Protein AF-A0AA50VLL0-F1 (afdb_monomer)

InterPro domains:
  IPR005343 Nucleolar complex protein 2 [PF03715] (84-177)
  IPR005343 Nucleolar complex protein 2 [PTHR12687] (8-177)
  IPR016024 Armadillo-type fold [SSF48371] (9-168)

Mean predicted aligned error: 3.52 Å

Nearest PDB structures (foldseek):
  8fkw-assembly1_NA  TM=9.749E-01  e=8.603E-11  Homo sapiens
  8v87-assembly1_8  TM=8.742E-01  e=3.772E-07  Saccharomyces cerevisiae BY4741
  8i9w-assembly1_CY  TM=9.010E-01  e=2.320E-05  Thermochaetoides thermophila DSM 1495
  8i9x-assembly1_CY  TM=8.773E-01  e=4.610E-05  Thermochaetoides thermophila DSM 1495
  3woz-assembly1_A  TM=6.162E-01  e=4.218E-01  Mus musculus

Sequence (178 aa):
KIKGPLVAYLKDLLKLLSGVTSENILTVLLKHLHQMSVYVACFQRIS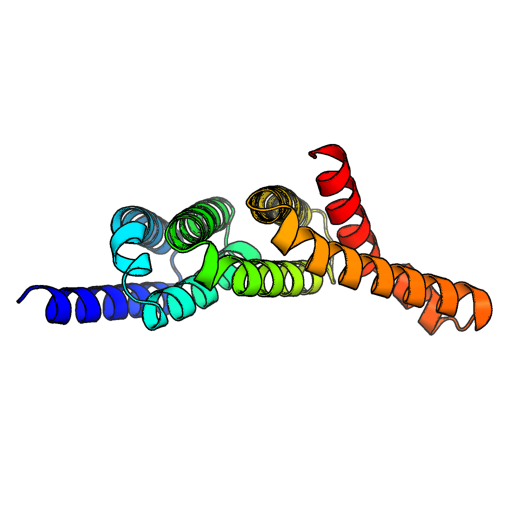KHALKRLITLWSTGEETVRVLAFLCILRITRNQQTALLDLVLKAMYMTYVKNCKFVSPSTWPGINFMRRSLVEMFSLDLNVSYRHVFLYIRQLAILLRNAIVVQKIENRQAVYNWQCINSLHLWADLISAT

Solvent-accessible surface area (backbone atoms only — not comparable to full-atom values): 9652 Å² total; per-residue (Å²): 132,62,68,64,61,51,54,50,51,55,50,51,51,53,50,48,67,68,72,58,81,54,63,71,58,49,44,54,52,37,53,52,48,42,74,45,24,69,65,39,42,76,35,65,73,56,33,56,54,50,46,57,54,30,52,50,36,41,73,70,48,56,73,71,43,18,52,41,23,44,54,33,48,52,53,30,30,66,73,35,39,94,83,34,40,73,61,47,54,54,52,50,50,57,50,48,45,61,60,32,64,67,82,45,87,84,48,41,64,60,52,51,50,49,41,54,54,48,36,56,59,46,66,74,42,60,79,67,33,47,61,54,50,52,54,51,53,51,52,53,52,52,47,48,49,45,20,70,74,68,58,44,67,69,39,42,49,61,52,74,29,50,35,47,51,52,50,52,50,41,53,51,54,38,63,73,75,106

Organism: NCBI:txid2839306

Radius of gyration: 18.06 Å; Cα contacts (8 Å, |Δi|>4): 153; chains: 1; bounding box: 48×31×52 Å

Structure (mmCIF, N/CA/C/O backbone):
data_AF-A0AA50VLL0-F1
#
_entry.id   AF-A0AA50VLL0-F1
#
loop_
_atom_site.group_PDB
_atom_site.id
_atom_site.type_symbol
_atom_site.label_atom_id
_atom_site.label_alt_id
_atom_site.label_comp_id
_atom_site.label_asym_id
_atom_site.label_entity_id
_atom_site.label_seq_id
_atom_site.pdbx_PDB_ins_code
_atom_site.Cartn_x
_atom_site.Cartn_y
_atom_site.Cartn_z
_atom_site.occupancy
_atom_site.B_iso_or_equiv
_atom_site.auth_seq_id
_atom_site.auth_comp_id
_atom_site.auth_asym_id
_atom_site.auth_atom_id
_atom_site.pdbx_PDB_model_num
ATOM 1 N N . LYS A 1 1 ? -27.777 8.311 19.393 1.00 73.12 1 LYS A N 1
ATOM 2 C CA . LYS A 1 1 ? -26.984 9.532 19.708 1.00 73.12 1 LYS A CA 1
ATOM 3 C C . LYS A 1 1 ? -25.446 9.324 19.688 1.00 73.12 1 LYS A C 1
ATOM 5 O O . LYS A 1 1 ? -24.727 10.289 19.887 1.00 73.12 1 LYS A O 1
ATOM 10 N N . ILE A 1 2 ? -24.916 8.130 19.358 1.00 86.50 2 ILE A N 1
ATOM 11 C CA . ILE A 1 2 ? -23.466 7.799 19.450 1.00 86.50 2 ILE A CA 1
ATOM 12 C C . ILE A 1 2 ? -22.634 8.235 18.222 1.00 86.50 2 ILE A C 1
ATOM 14 O O . ILE A 1 2 ? -21.428 8.441 18.324 1.00 86.50 2 ILE A O 1
ATOM 18 N N . LYS A 1 3 ? -23.269 8.439 17.059 1.00 90.12 3 LYS A N 1
ATOM 19 C CA . LYS A 1 3 ? -22.584 8.748 15.788 1.00 90.12 3 LYS A CA 1
ATOM 20 C C . LYS A 1 3 ? -21.661 9.974 15.862 1.00 90.12 3 LYS A C 1
ATOM 22 O O . LYS A 1 3 ? -20.545 9.913 15.364 1.00 90.12 3 LYS A O 1
ATOM 27 N N . GLY A 1 4 ? -22.123 11.076 16.459 1.00 93.94 4 GLY A N 1
ATOM 28 C CA . GLY A 1 4 ? -21.354 12.324 16.564 1.00 93.94 4 GLY A CA 1
ATOM 29 C C . GLY A 1 4 ? -20.070 12.165 17.388 1.00 93.94 4 GLY A C 1
ATOM 30 O O . GLY A 1 4 ? -18.990 12.385 16.840 1.00 93.94 4 GLY A O 1
ATOM 31 N N . PRO A 1 5 ? -20.170 11.715 18.655 1.00 94.44 5 PRO A N 1
ATOM 32 C CA . PRO A 1 5 ? -19.006 11.440 19.497 1.00 94.44 5 PRO A CA 1
ATOM 33 C C . PRO A 1 5 ? -18.020 10.447 18.875 1.00 94.44 5 PRO A C 1
ATOM 35 O O . PRO A 1 5 ? -16.818 10.687 18.894 1.00 94.44 5 PRO A O 1
ATOM 38 N N . LEU A 1 6 ? -18.515 9.375 18.245 1.00 94.50 6 LEU A N 1
ATOM 39 C CA . LEU A 1 6 ? -17.662 8.386 17.580 1.00 94.50 6 LEU A CA 1
ATOM 40 C C . LEU A 1 6 ? -16.869 8.996 16.413 1.00 94.50 6 LEU A C 1
ATOM 42 O O . LEU A 1 6 ? -15.676 8.752 16.270 1.00 94.50 6 LEU A O 1
ATOM 46 N N . VAL A 1 7 ? -17.517 9.820 15.586 1.00 95.38 7 VAL A N 1
ATOM 47 C CA . VAL A 1 7 ? -16.853 10.527 14.481 1.00 95.38 7 VAL A CA 1
ATOM 48 C C . VAL A 1 7 ? -15.786 11.495 14.992 1.00 95.38 7 VAL A C 1
ATOM 50 O O . VAL A 1 7 ? -14.733 11.600 14.366 1.00 95.38 7 VAL A O 1
ATOM 53 N N . ALA A 1 8 ? -16.044 12.205 16.095 1.00 96.12 8 ALA A N 1
ATOM 54 C CA . ALA A 1 8 ? -15.057 13.085 16.720 1.00 96.12 8 ALA A CA 1
ATOM 55 C C . ALA A 1 8 ? -13.855 12.280 17.234 1.00 96.12 8 ALA A C 1
ATOM 57 O O . ALA A 1 8 ? -12.732 12.536 16.810 1.00 96.12 8 ALA A O 1
ATOM 58 N N . TYR A 1 9 ? -14.113 11.217 18.000 1.00 96.56 9 TYR A N 1
ATOM 59 C CA . TYR A 1 9 ? -13.080 10.324 18.522 1.00 96.56 9 TYR A CA 1
ATOM 60 C C . TYR A 1 9 ? -12.172 9.758 17.423 1.00 96.56 9 TYR A C 1
ATOM 62 O O . TYR A 1 9 ? -10.951 9.822 17.523 1.00 96.56 9 TYR A O 1
ATOM 70 N N . LEU A 1 10 ? -12.754 9.248 16.332 1.00 95.94 10 LEU A N 1
ATOM 71 C CA . LEU A 1 10 ? -11.976 8.705 15.216 1.00 95.94 10 LEU A CA 1
ATOM 72 C C . LEU A 1 10 ? -11.123 9.779 14.524 1.00 95.94 10 LEU A C 1
ATOM 74 O O . LEU A 1 10 ? -10.012 9.488 14.086 1.00 95.94 10 LEU A O 1
ATOM 78 N N . LYS A 1 11 ? -11.612 11.019 14.421 1.00 95.94 11 LYS A N 1
ATOM 79 C CA . LYS A 1 11 ? -10.813 12.131 13.883 1.00 95.94 11 LYS A CA 1
ATOM 80 C C . LYS A 1 11 ? -9.650 12.475 14.806 1.00 95.94 11 LYS A C 1
ATOM 82 O O . LYS A 1 11 ? -8.540 12.654 14.310 1.00 95.94 11 LYS A O 1
ATOM 87 N N . ASP A 1 12 ? -9.890 12.525 16.111 1.00 96.06 12 ASP A N 1
ATOM 88 C CA . ASP A 1 12 ? -8.856 12.821 17.103 1.00 96.06 12 ASP A CA 1
ATOM 89 C C . ASP A 1 12 ? -7.800 11.713 17.149 1.00 96.06 12 ASP A C 1
ATOM 91 O O . ASP A 1 12 ? -6.605 12.004 17.147 1.00 96.06 12 ASP A O 1
ATOM 95 N N . LEU A 1 13 ? -8.219 10.448 17.050 1.00 95.88 13 LEU A N 1
ATOM 96 C CA . LEU A 1 13 ? -7.320 9.302 16.925 1.00 95.88 13 LEU A CA 1
ATOM 97 C C . LEU A 1 13 ? -6.423 9.411 15.680 1.00 95.88 13 LEU A C 1
ATOM 99 O O . LEU A 1 13 ? -5.215 9.198 15.768 1.00 95.88 13 LEU A O 1
ATOM 103 N N . LEU A 1 14 ? -6.980 9.778 14.520 1.00 95.25 14 LEU A N 1
ATOM 104 C CA . LEU A 1 14 ? -6.194 9.970 13.291 1.00 95.25 14 LEU A CA 1
ATOM 105 C C . LEU A 1 14 ? -5.267 11.191 13.363 1.00 95.25 14 LEU A C 1
ATOM 107 O O . LEU A 1 14 ? -4.157 11.159 12.818 1.00 95.25 14 LEU A O 1
ATOM 111 N N . LYS A 1 15 ? -5.699 12.258 14.042 1.00 94.81 15 LYS A N 1
ATOM 112 C CA . LYS A 1 15 ? -4.867 13.435 14.311 1.00 94.81 15 LYS A CA 1
ATOM 113 C C . LYS A 1 15 ? -3.681 13.055 15.194 1.00 94.81 15 LYS A C 1
ATOM 115 O O . LYS A 1 15 ? -2.549 13.399 14.861 1.00 94.81 15 LYS A O 1
ATOM 120 N N . LEU A 1 16 ? -3.919 12.276 16.248 1.00 94.69 16 LEU A N 1
ATOM 121 C CA . LEU A 1 16 ? -2.876 11.764 17.131 1.00 94.69 16 LEU A CA 1
ATOM 122 C C . LEU A 1 16 ? 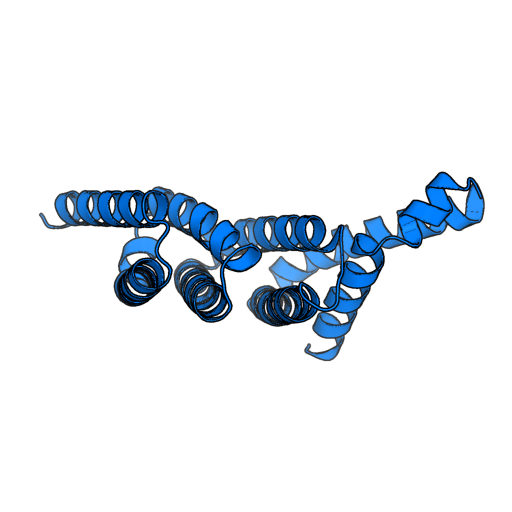-1.899 10.853 16.376 1.00 94.69 16 LEU A C 1
ATOM 124 O O . LEU A 1 16 ? -0.692 11.068 16.435 1.00 94.69 16 LEU A O 1
ATOM 128 N N . LEU A 1 17 ? -2.406 9.919 15.563 1.00 94.19 17 LEU A N 1
ATOM 129 C CA . LEU A 1 17 ? -1.578 9.054 14.710 1.00 94.19 17 LEU A CA 1
ATOM 130 C C . LEU A 1 17 ? -0.697 9.850 13.726 1.00 94.19 17 LEU A C 1
ATOM 132 O O . LEU A 1 17 ? 0.339 9.363 13.267 1.00 94.19 17 LEU A O 1
ATOM 136 N N . SER A 1 18 ? -1.111 11.065 13.367 1.00 91.50 18 SER A N 1
ATOM 137 C CA . SER A 1 18 ? -0.350 11.960 12.491 1.00 91.50 18 SER A CA 1
ATOM 138 C C . SER A 1 18 ? 0.673 12.816 13.239 1.00 91.50 18 SER A C 1
ATOM 140 O O . SER A 1 18 ? 1.693 13.161 12.651 1.00 91.50 18 SER A O 1
ATOM 142 N N . GLY A 1 19 ? 0.414 13.143 14.508 1.00 90.62 19 GLY A N 1
ATOM 143 C CA . GLY A 1 19 ? 1.279 13.990 15.336 1.00 90.62 19 GLY A CA 1
ATOM 144 C C . GLY A 1 19 ? 2.356 13.243 16.125 1.00 90.62 19 GLY A C 1
ATOM 145 O O . GLY A 1 19 ? 3.309 13.866 16.578 1.00 90.62 19 GLY A O 1
ATOM 146 N N . VAL A 1 20 ? 2.227 11.926 16.295 1.00 92.31 20 VAL A N 1
ATOM 147 C CA . VAL A 1 20 ? 3.199 11.116 17.041 1.00 92.31 20 VAL A CA 1
ATOM 148 C C . VAL A 1 20 ? 4.317 10.604 16.130 1.00 92.31 20 VAL A C 1
ATOM 150 O O . VAL A 1 20 ? 4.059 10.060 15.056 1.00 92.31 20 VAL A O 1
ATOM 153 N N . THR A 1 21 ? 5.557 10.726 16.606 1.00 90.31 21 THR A N 1
ATOM 154 C CA . THR A 1 21 ? 6.769 10.179 15.972 1.00 90.31 21 THR A CA 1
ATOM 155 C C . THR A 1 21 ? 7.310 8.934 16.675 1.00 90.31 21 THR A C 1
ATOM 157 O O . THR A 1 21 ? 7.958 8.116 16.034 1.00 90.31 21 THR A O 1
ATOM 160 N N . SER A 1 22 ? 7.025 8.755 17.971 1.00 94.69 22 SER A N 1
ATOM 161 C CA . SER A 1 22 ? 7.472 7.589 18.743 1.00 94.69 22 SER A CA 1
ATOM 162 C C . SER A 1 22 ? 6.842 6.292 18.229 1.00 94.69 22 SER A C 1
ATOM 164 O O . SER A 1 22 ? 5.619 6.134 18.247 1.00 94.69 22 SER A O 1
ATOM 166 N N . GLU A 1 23 ? 7.678 5.332 17.836 1.00 93.19 23 GLU A N 1
ATOM 167 C CA . GLU A 1 23 ? 7.260 4.027 17.307 1.00 93.19 23 GLU A CA 1
ATOM 168 C C . GLU A 1 23 ? 6.446 3.196 18.299 1.00 93.19 23 GLU A C 1
ATOM 170 O O . GLU A 1 23 ? 5.463 2.558 17.916 1.00 93.19 23 GLU A O 1
ATOM 175 N N . ASN A 1 24 ? 6.804 3.241 19.583 1.00 94.38 24 ASN A N 1
ATOM 176 C CA . ASN A 1 24 ? 6.075 2.537 20.639 1.00 94.38 24 ASN A CA 1
ATOM 177 C C . ASN A 1 24 ? 4.638 3.053 20.740 1.00 94.38 24 ASN A C 1
ATOM 179 O O . ASN A 1 24 ? 3.683 2.275 20.774 1.00 94.38 24 ASN A O 1
ATOM 183 N N . ILE A 1 25 ? 4.476 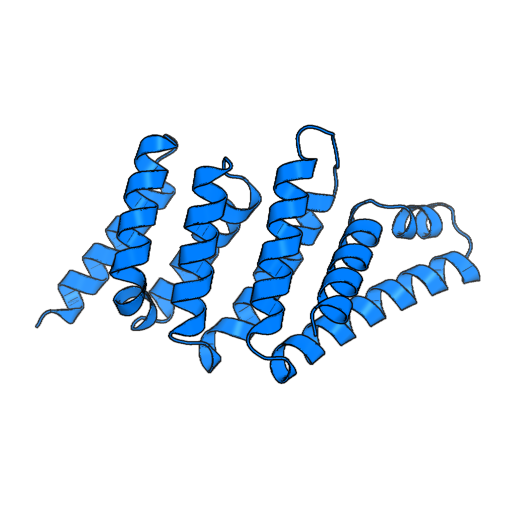4.376 20.717 1.00 94.81 25 ILE A N 1
ATOM 184 C CA . ILE A 1 25 ? 3.158 5.004 20.776 1.00 94.81 25 ILE A CA 1
ATOM 185 C C . ILE A 1 25 ? 2.393 4.734 19.474 1.00 94.81 25 ILE A C 1
ATOM 187 O O . ILE A 1 25 ? 1.229 4.341 19.529 1.00 94.81 25 ILE A O 1
ATOM 191 N N . LEU A 1 26 ? 3.037 4.852 18.306 1.00 96.44 26 LEU A N 1
ATOM 192 C CA . LEU A 1 26 ? 2.420 4.506 17.019 1.00 96.44 26 LEU A CA 1
ATOM 193 C C . LEU A 1 26 ? 1.916 3.060 16.999 1.00 96.44 26 LEU A C 1
ATOM 195 O O . LEU A 1 26 ? 0.799 2.811 16.554 1.00 96.44 26 LEU A O 1
ATOM 199 N N . THR A 1 27 ? 2.692 2.119 17.529 1.00 96.81 27 THR A N 1
ATOM 200 C CA . THR A 1 27 ? 2.321 0.702 17.637 1.00 96.81 27 THR A CA 1
ATOM 201 C C . THR A 1 27 ? 1.046 0.522 18.462 1.00 96.81 27 THR A C 1
ATOM 203 O O . THR A 1 27 ? 0.122 -0.171 18.030 1.00 96.81 27 THR A O 1
ATOM 206 N N . VAL A 1 28 ? 0.953 1.172 19.626 1.00 97.12 28 VAL A N 1
ATOM 207 C CA . VAL A 1 28 ? -0.247 1.125 20.479 1.00 97.12 28 VAL A CA 1
ATOM 208 C C . VAL A 1 28 ? -1.453 1.743 19.766 1.00 97.12 28 VAL A C 1
ATOM 210 O O . VAL A 1 28 ? -2.528 1.141 19.730 1.00 97.12 28 VAL A O 1
ATOM 213 N N . LEU A 1 29 ? -1.271 2.905 19.134 1.00 97.31 29 LEU A N 1
ATOM 214 C CA . LEU A 1 29 ? -2.339 3.594 18.407 1.00 97.31 29 LEU A CA 1
ATOM 215 C C . LEU A 1 29 ? -2.832 2.797 17.198 1.00 97.31 29 LEU A C 1
ATOM 217 O O . LEU A 1 29 ? -4.034 2.754 16.951 1.00 97.31 29 LEU A O 1
ATOM 221 N N . LEU A 1 30 ? -1.936 2.138 16.461 1.00 97.81 30 LEU A N 1
ATOM 222 C CA . LEU A 1 30 ? -2.304 1.287 15.331 1.00 97.81 30 LEU A CA 1
ATOM 223 C C . LEU A 1 30 ? -3.047 0.031 15.783 1.00 97.81 30 LEU A C 1
ATOM 225 O O . LEU A 1 30 ? -4.038 -0.331 15.155 1.00 97.81 30 LEU A O 1
ATOM 229 N N . LYS A 1 31 ? -2.640 -0.605 16.891 1.00 97.69 31 LYS A N 1
ATOM 230 C CA . LYS A 1 31 ? -3.398 -1.723 17.482 1.00 97.69 31 LYS A CA 1
ATOM 231 C C . LYS A 1 31 ? -4.813 -1.289 17.862 1.00 97.69 31 LYS A C 1
ATOM 233 O O . LYS A 1 31 ? -5.777 -1.984 17.544 1.00 97.69 31 LYS A O 1
ATOM 238 N N . HIS A 1 32 ? -4.946 -0.117 18.480 1.00 97.44 32 HIS A N 1
ATOM 239 C CA . HIS A 1 32 ? -6.252 0.434 18.822 1.00 97.44 32 HIS A CA 1
ATOM 240 C C . HIS A 1 32 ? -7.084 0.776 17.570 1.00 97.44 32 HIS A C 1
ATOM 242 O O . HIS A 1 32 ? -8.247 0.386 17.463 1.00 97.44 32 HIS A O 1
ATOM 248 N N . LEU A 1 33 ? -6.485 1.422 16.565 1.00 96.88 33 LEU A N 1
ATOM 249 C CA . LEU A 1 33 ? -7.146 1.713 15.291 1.00 96.88 33 LEU A CA 1
ATOM 250 C C . LEU A 1 33 ? -7.590 0.432 14.570 1.00 96.88 33 LEU A C 1
ATOM 252 O O . LEU A 1 33 ? -8.670 0.409 13.981 1.00 96.88 33 LEU A O 1
ATOM 256 N N . HIS A 1 34 ? -6.797 -0.639 14.642 1.00 97.00 34 HIS A N 1
ATOM 257 C CA . HIS A 1 34 ? -7.149 -1.940 14.081 1.00 97.00 34 HIS A CA 1
ATOM 258 C C . HIS A 1 34 ? -8.419 -2.507 14.729 1.00 97.00 34 HIS A C 1
ATOM 260 O O . HIS A 1 34 ? -9.329 -2.932 14.015 1.00 97.00 34 HIS A O 1
ATOM 266 N N . GLN A 1 35 ? -8.538 -2.438 16.060 1.00 95.88 35 GLN A N 1
ATOM 267 C CA . GLN A 1 35 ? -9.760 -2.823 16.782 1.00 95.88 35 GLN A CA 1
ATOM 268 C C . GLN A 1 35 ? -10.962 -1.956 16.370 1.00 95.88 35 GLN A C 1
ATOM 270 O O . GLN A 1 35 ? -12.074 -2.458 16.225 1.00 95.88 35 GLN A O 1
ATOM 275 N N . MET A 1 36 ? -10.731 -0.666 16.108 1.00 94.44 36 MET A N 1
ATOM 276 C CA . MET A 1 36 ? -11.767 0.290 15.694 1.00 94.44 36 MET A CA 1
ATOM 277 C C . MET A 1 36 ? -12.050 0.305 14.180 1.00 94.44 36 MET A C 1
ATOM 279 O O . MET A 1 36 ? -12.892 1.075 13.711 1.00 94.44 36 MET A O 1
ATOM 283 N N . SER A 1 37 ? -11.384 -0.544 13.395 1.00 91.69 37 SER A N 1
ATOM 284 C CA . SER A 1 37 ? -11.455 -0.560 11.925 1.00 91.69 37 SER A CA 1
ATOM 285 C C . SER A 1 37 ? -12.871 -0.740 11.366 1.00 91.69 37 SER A C 1
ATOM 287 O O . SER A 1 37 ? -13.193 -0.169 10.323 1.00 91.69 37 SER A O 1
ATOM 289 N N . VAL A 1 38 ? -13.733 -1.486 12.065 1.00 91.31 38 VAL A N 1
ATOM 290 C CA . VAL A 1 38 ? -15.148 -1.667 11.696 1.00 91.31 38 VAL A CA 1
ATOM 291 C C . VAL A 1 38 ? -15.881 -0.326 11.732 1.00 91.31 38 VAL A C 1
ATOM 293 O O . VAL A 1 38 ? -16.570 0.027 10.780 1.00 91.31 38 VAL A O 1
ATOM 296 N N . TYR A 1 39 ? -15.654 0.479 12.771 1.00 93.06 39 TYR A N 1
ATOM 297 C CA . TYR A 1 39 ? -16.252 1.808 12.891 1.00 93.06 39 TYR A CA 1
ATOM 298 C C . TYR A 1 39 ? -15.666 2.800 11.887 1.00 93.06 39 TYR A C 1
ATOM 300 O O . TYR A 1 39 ? -16.401 3.612 11.329 1.00 93.06 39 TYR A O 1
ATOM 308 N N . VAL A 1 40 ? -14.360 2.722 11.612 1.00 92.06 40 VAL A N 1
ATOM 309 C CA . VAL A 1 40 ? -13.710 3.542 10.575 1.00 92.06 40 VAL A CA 1
ATOM 310 C C . VAL A 1 40 ? -14.328 3.278 9.203 1.00 92.06 40 VAL A C 1
ATOM 312 O O . VAL A 1 40 ? -14.536 4.221 8.437 1.00 92.06 40 VAL A O 1
ATOM 315 N N . ALA A 1 41 ? -14.646 2.021 8.897 1.00 90.50 41 ALA A N 1
ATOM 316 C CA . ALA A 1 41 ? -15.242 1.610 7.630 1.00 90.50 41 ALA A CA 1
ATOM 317 C C . ALA A 1 41 ? -16.675 2.150 7.435 1.00 90.50 41 ALA A C 1
ATOM 319 O O . ALA A 1 41 ? -17.076 2.429 6.308 1.00 90.50 41 ALA A O 1
ATOM 320 N N . CYS A 1 42 ? -17.418 2.414 8.515 1.00 91.88 42 CYS A N 1
ATOM 321 C CA . CYS A 1 42 ? -18.756 3.019 8.445 1.00 91.88 42 CYS A CA 1
ATOM 322 C C . CYS A 1 42 ? -18.759 4.471 7.927 1.00 91.88 42 CYS 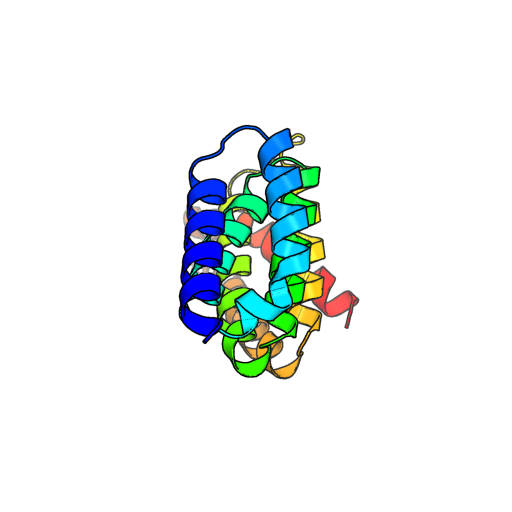A C 1
ATOM 324 O O . CYS A 1 42 ? -19.811 4.998 7.562 1.00 91.88 42 CYS A O 1
ATOM 326 N N . PHE A 1 43 ? -17.606 5.151 7.913 1.00 93.81 43 PHE A N 1
ATOM 327 C CA . PHE A 1 43 ? -17.502 6.569 7.568 1.00 93.81 43 PHE A CA 1
ATOM 328 C C . PHE A 1 43 ? -16.492 6.803 6.445 1.00 93.81 43 PHE A C 1
ATOM 330 O O . PHE A 1 43 ? -15.340 7.146 6.698 1.00 93.81 43 PHE A O 1
ATOM 337 N N . GLN A 1 44 ? -16.950 6.739 5.195 1.00 92.38 44 GLN A N 1
ATOM 338 C CA . GLN A 1 44 ? -16.121 6.838 3.981 1.00 92.38 44 GLN A CA 1
ATOM 339 C C . GLN A 1 44 ? -15.064 7.961 3.993 1.00 92.38 44 GLN A C 1
ATOM 341 O O . GLN A 1 44 ? -13.914 7.751 3.605 1.00 92.38 44 GLN A O 1
ATOM 346 N N . ARG A 1 45 ? -15.410 9.166 4.472 1.00 93.75 45 ARG A N 1
ATOM 347 C CA . ARG A 1 45 ? -14.452 10.287 4.567 1.00 93.75 45 ARG A CA 1
ATOM 348 C C . ARG A 1 45 ? -13.323 10.008 5.566 1.00 93.75 45 ARG A C 1
ATOM 350 O O . ARG A 1 45 ? -12.177 10.358 5.295 1.00 93.75 45 ARG A O 1
ATOM 357 N N . ILE A 1 46 ? -13.644 9.382 6.697 1.00 95.56 46 ILE A N 1
ATOM 358 C CA . ILE A 1 46 ? -12.666 8.973 7.712 1.00 95.56 46 ILE A CA 1
ATOM 359 C C . ILE A 1 46 ? -11.835 7.810 7.175 1.00 95.56 46 ILE A C 1
ATOM 361 O O . ILE A 1 46 ? -10.615 7.867 7.282 1.00 95.56 46 ILE A O 1
ATOM 365 N N . SER A 1 47 ? -12.452 6.813 6.529 1.00 96.44 47 SER A N 1
ATOM 366 C CA . SER A 1 47 ? -11.733 5.671 5.948 1.00 96.44 47 SER A CA 1
ATOM 367 C C . SER A 1 47 ? -10.684 6.132 4.937 1.00 96.44 47 SER A C 1
ATOM 369 O O . SER A 1 47 ? -9.524 5.748 5.043 1.00 96.44 47 SER A O 1
ATOM 371 N N . LYS A 1 48 ? -11.044 7.032 4.011 1.00 95.88 48 LYS A N 1
ATOM 372 C CA . LYS A 1 48 ? -10.096 7.597 3.032 1.00 95.88 48 LYS A CA 1
ATOM 373 C C . LYS A 1 48 ? -8.948 8.359 3.703 1.00 95.88 48 LYS A C 1
ATOM 375 O O . LYS A 1 48 ? -7.802 8.250 3.268 1.00 95.88 48 LYS A O 1
ATOM 380 N N . HIS A 1 49 ? -9.233 9.113 4.766 1.00 96.00 49 HIS A N 1
ATOM 381 C CA . HIS A 1 49 ? -8.197 9.832 5.508 1.00 96.00 49 HIS A CA 1
ATOM 382 C C . HIS A 1 49 ? -7.259 8.877 6.263 1.00 96.00 49 HIS A C 1
ATOM 384 O O . HIS A 1 49 ? -6.039 9.025 6.175 1.00 96.00 49 HIS A O 1
ATOM 390 N N . ALA A 1 50 ? -7.821 7.862 6.924 1.00 97.00 50 ALA A N 1
ATOM 391 C CA . ALA A 1 50 ? -7.075 6.812 7.605 1.00 97.00 50 ALA A CA 1
ATOM 392 C C . ALA A 1 50 ? -6.166 6.061 6.627 1.00 97.00 50 ALA A C 1
ATOM 394 O O . ALA A 1 50 ? -4.965 5.975 6.858 1.00 97.00 50 ALA A O 1
ATOM 395 N N . LEU A 1 51 ? -6.710 5.599 5.497 1.00 97.81 51 LEU A N 1
ATOM 396 C CA . LEU A 1 51 ? -5.965 4.874 4.466 1.00 97.81 51 LEU A CA 1
ATOM 397 C C . LEU A 1 51 ? -4.784 5.687 3.935 1.00 97.81 51 LEU A C 1
ATOM 399 O O . LEU A 1 51 ? -3.688 5.151 3.819 1.00 97.81 51 LEU A O 1
ATOM 403 N N . LYS A 1 52 ? -4.960 6.993 3.691 1.00 97.19 52 LYS A N 1
ATOM 404 C CA . LYS A 1 52 ? -3.851 7.860 3.266 1.00 97.19 52 LYS A CA 1
ATOM 405 C C . LYS A 1 52 ? -2.700 7.843 4.279 1.00 97.19 52 LYS A C 1
ATOM 407 O O . LYS A 1 52 ? -1.551 7.679 3.879 1.00 97.19 52 LYS A O 1
ATOM 412 N N . ARG A 1 53 ? -3.000 7.993 5.575 1.00 96.88 53 ARG A N 1
ATOM 413 C CA . ARG A 1 53 ? -1.980 7.968 6.638 1.00 96.88 53 ARG A CA 1
ATOM 414 C C . ARG A 1 53 ? -1.350 6.583 6.785 1.00 96.88 53 ARG A C 1
ATOM 416 O O . ARG A 1 53 ? -0.131 6.482 6.892 1.00 96.88 53 ARG A O 1
ATOM 423 N N . LEU A 1 54 ? -2.164 5.533 6.756 1.00 98.19 54 LEU A N 1
ATOM 424 C CA . LEU A 1 54 ? -1.710 4.154 6.894 1.00 98.19 54 LEU A CA 1
ATOM 425 C C . LEU A 1 54 ? -0.792 3.732 5.746 1.00 98.19 54 LEU A C 1
ATOM 427 O O . LEU A 1 54 ? 0.225 3.107 6.006 1.00 98.19 54 LEU A O 1
ATOM 431 N N . ILE A 1 55 ? -1.091 4.116 4.501 1.00 98.44 55 ILE A N 1
ATOM 432 C CA . ILE A 1 55 ? -0.237 3.810 3.340 1.00 98.44 55 ILE A CA 1
ATOM 433 C C . ILE A 1 55 ? 1.133 4.486 3.480 1.00 98.44 55 ILE A C 1
ATOM 435 O O . ILE A 1 55 ? 2.150 3.886 3.140 1.00 98.44 55 ILE A O 1
ATOM 439 N N . THR A 1 56 ? 1.192 5.703 4.036 1.00 97.31 56 THR A N 1
ATOM 440 C CA . THR A 1 56 ? 2.478 6.336 4.366 1.00 97.31 56 THR A CA 1
ATOM 441 C C . THR A 1 56 ? 3.253 5.501 5.387 1.00 97.31 56 THR A C 1
ATOM 443 O O . THR A 1 56 ? 4.383 5.115 5.097 1.00 97.31 56 THR A O 1
ATOM 446 N N . LEU A 1 57 ? 2.633 5.147 6.520 1.00 97.31 57 LEU A N 1
ATOM 447 C CA . LEU A 1 57 ? 3.267 4.344 7.578 1.00 97.31 57 LEU A CA 1
ATOM 448 C C . LEU A 1 57 ? 3.707 2.955 7.089 1.00 97.31 57 LEU A C 1
ATOM 450 O O . LEU A 1 57 ? 4.809 2.518 7.399 1.00 97.31 57 LEU A O 1
ATOM 454 N N . TRP A 1 58 ? 2.886 2.299 6.271 1.00 98.31 58 TRP A N 1
ATOM 455 C CA . TRP A 1 58 ? 3.199 1.032 5.605 1.00 98.31 58 TRP A CA 1
ATOM 456 C C . TRP A 1 58 ? 4.460 1.120 4.736 1.00 98.31 58 TRP A C 1
ATOM 458 O O . TRP A 1 58 ? 5.236 0.168 4.655 1.00 98.31 58 TRP A O 1
ATOM 468 N N . SER A 1 59 ? 4.681 2.272 4.101 1.00 96.81 59 SER A N 1
ATOM 469 C CA . SER A 1 59 ? 5.785 2.454 3.162 1.00 96.81 59 SER A CA 1
ATOM 470 C C . SER A 1 59 ? 7.089 2.958 3.784 1.00 96.81 59 SER A C 1
ATOM 472 O O . SER A 1 59 ? 8.157 2.646 3.258 1.00 96.81 59 SER A O 1
ATOM 474 N N . THR A 1 60 ? 7.024 3.705 4.892 1.00 94.56 60 THR A N 1
ATOM 475 C CA . THR A 1 60 ? 8.199 4.372 5.485 1.00 94.56 60 THR A CA 1
ATOM 476 C C . THR A 1 60 ? 8.473 4.017 6.942 1.00 94.56 60 THR A C 1
ATOM 478 O O . THR A 1 60 ? 9.534 4.383 7.427 1.00 94.56 60 THR A O 1
ATOM 481 N N . GLY A 1 61 ? 7.545 3.378 7.658 1.00 93.38 61 GLY A N 1
ATOM 482 C CA . GLY A 1 61 ? 7.722 3.068 9.080 1.00 93.38 61 GLY A CA 1
ATOM 483 C C . GLY A 1 61 ? 8.748 1.963 9.341 1.00 93.38 61 GLY A C 1
ATOM 484 O O . GLY A 1 61 ? 9.235 1.327 8.407 1.00 93.38 61 GLY A O 1
ATOM 485 N N . GLU A 1 62 ? 9.016 1.693 10.613 1.00 93.12 62 GLU A N 1
ATOM 486 C CA . GLU A 1 62 ? 9.761 0.504 11.042 1.00 93.12 62 GLU A CA 1
ATOM 487 C C . GLU A 1 62 ? 8.923 -0.772 10.919 1.00 93.12 62 GLU A C 1
ATOM 489 O O . GLU A 1 62 ? 7.697 -0.713 10.786 1.00 93.12 62 GLU A O 1
ATOM 494 N N . GLU A 1 63 ? 9.572 -1.935 10.972 1.00 93.62 63 GLU A N 1
ATOM 495 C CA . GLU A 1 63 ? 8.971 -3.248 10.690 1.00 93.62 63 GLU A CA 1
ATOM 496 C C . GLU A 1 63 ? 7.608 -3.458 11.376 1.00 93.62 63 GLU A C 1
ATOM 498 O O . GLU A 1 63 ? 6.592 -3.661 10.705 1.00 93.62 63 GLU A O 1
ATOM 503 N N . THR A 1 64 ? 7.546 -3.299 12.701 1.00 96.38 64 THR A N 1
ATOM 504 C CA . THR A 1 64 ? 6.307 -3.462 13.482 1.00 96.38 64 THR A CA 1
ATOM 505 C C . THR A 1 64 ? 5.211 -2.480 13.055 1.00 96.38 64 THR A C 1
ATOM 507 O O . THR A 1 64 ? 4.037 -2.846 12.939 1.00 96.38 64 THR A O 1
ATOM 510 N N . VAL A 1 65 ? 5.581 -1.224 12.787 1.00 97.38 65 VAL A N 1
ATOM 511 C CA . VAL A 1 65 ? 4.649 -0.172 12.355 1.00 97.38 65 VAL A CA 1
ATOM 512 C C . VAL A 1 65 ? 4.115 -0.476 10.956 1.00 97.38 65 VAL A C 1
ATOM 514 O O . VAL A 1 65 ? 2.914 -0.322 10.723 1.00 97.38 65 VAL A O 1
ATOM 517 N N . ARG A 1 66 ? 4.963 -0.961 10.038 1.00 97.75 66 ARG A N 1
ATOM 518 C CA . ARG A 1 66 ? 4.554 -1.357 8.681 1.00 97.75 66 ARG A CA 1
ATOM 519 C C . ARG A 1 66 ? 3.542 -2.493 8.707 1.00 97.75 66 ARG A C 1
ATOM 521 O O . ARG A 1 66 ? 2.523 -2.405 8.019 1.00 97.75 66 ARG A O 1
ATOM 528 N N . VAL A 1 67 ? 3.801 -3.522 9.516 1.00 98.25 67 VAL A N 1
ATOM 529 C CA . VAL A 1 67 ? 2.904 -4.676 9.676 1.00 98.25 67 VAL A CA 1
ATOM 530 C C . VAL A 1 67 ? 1.548 -4.226 10.212 1.00 98.25 67 VAL A C 1
ATOM 532 O O . VAL A 1 67 ? 0.517 -4.510 9.605 1.00 98.25 67 VAL A O 1
ATOM 535 N N . LEU A 1 68 ? 1.519 -3.455 11.300 1.00 98.06 68 LEU A N 1
ATOM 536 C CA . LEU A 1 68 ? 0.257 -2.984 11.878 1.00 98.06 68 LEU A CA 1
ATOM 537 C C . LEU A 1 68 ? -0.497 -2.021 10.954 1.00 98.06 68 LEU A C 1
ATOM 539 O O . LEU A 1 68 ? -1.729 -2.074 10.883 1.00 98.06 68 LEU A O 1
ATOM 543 N N . ALA A 1 69 ? 0.219 -1.166 10.221 1.00 98.31 69 ALA A N 1
ATOM 544 C CA . ALA A 1 69 ? -0.385 -0.291 9.226 1.00 98.31 69 ALA A CA 1
ATOM 545 C C . ALA A 1 69 ? -1.036 -1.104 8.099 1.00 98.31 69 ALA A C 1
ATOM 547 O O . ALA A 1 69 ? -2.181 -0.828 7.735 1.00 98.31 69 ALA A O 1
ATOM 548 N N . PHE A 1 70 ? -0.355 -2.142 7.606 1.00 98.69 70 PHE A N 1
ATOM 549 C CA . PHE A 1 70 ? -0.906 -3.065 6.617 1.00 98.69 70 PHE A CA 1
ATOM 550 C C . PHE A 1 70 ? -2.166 -3.774 7.126 1.00 98.69 70 PHE A C 1
ATOM 552 O O . PHE A 1 70 ? -3.197 -3.730 6.458 1.00 98.69 70 PHE A O 1
ATOM 559 N N . LEU A 1 71 ? -2.134 -4.339 8.336 1.00 98.31 71 LEU A N 1
ATOM 560 C CA . LEU A 1 71 ? -3.299 -5.008 8.927 1.00 98.31 71 LEU A CA 1
ATOM 561 C C . LEU A 1 71 ? -4.504 -4.063 9.059 1.00 98.31 71 LEU A C 1
ATOM 563 O O . LEU A 1 71 ? -5.647 -4.470 8.844 1.00 98.31 71 LEU A O 1
ATOM 567 N N . CYS A 1 72 ? -4.272 -2.786 9.384 1.00 98.19 72 CYS A N 1
ATOM 568 C CA . CYS A 1 72 ? -5.320 -1.764 9.365 1.00 98.19 72 CYS A CA 1
ATOM 569 C C . CYS A 1 72 ? -5.863 -1.510 7.950 1.00 98.19 72 CYS A C 1
ATOM 571 O O . CYS A 1 72 ? -7.082 -1.475 7.776 1.00 98.19 72 CYS A O 1
ATOM 573 N N . ILE A 1 73 ? -4.988 -1.348 6.946 1.00 98.38 73 ILE A N 1
ATOM 574 C CA . ILE A 1 73 ? -5.387 -1.140 5.541 1.00 98.38 73 ILE A CA 1
ATOM 575 C C . ILE A 1 73 ? -6.249 -2.304 5.062 1.00 98.38 73 ILE A C 1
ATOM 577 O O . ILE A 1 73 ? -7.350 -2.076 4.557 1.00 98.38 73 ILE A O 1
ATOM 581 N N . LEU A 1 74 ? -5.780 -3.535 5.267 1.00 98.19 74 LEU A N 1
ATOM 582 C CA . LEU A 1 74 ? -6.469 -4.755 4.864 1.00 98.19 74 LEU A CA 1
ATOM 583 C C . LEU A 1 74 ? -7.860 -4.831 5.500 1.00 98.19 74 LEU A C 1
ATOM 585 O O . LEU A 1 74 ? -8.858 -5.014 4.805 1.00 98.19 74 LEU A O 1
ATOM 589 N N . ARG A 1 75 ? -7.952 -4.622 6.819 1.00 97.25 75 ARG A N 1
ATOM 590 C CA . ARG A 1 75 ? -9.218 -4.713 7.557 1.00 97.25 75 ARG A CA 1
ATOM 591 C C . ARG A 1 75 ? -10.220 -3.632 7.144 1.00 97.25 75 ARG A C 1
ATOM 593 O O . ARG A 1 75 ? -11.384 -3.948 6.909 1.00 97.25 75 ARG A O 1
ATOM 600 N N . ILE A 1 76 ? -9.782 -2.376 7.016 1.00 97.06 76 ILE A N 1
ATOM 601 C CA . ILE A 1 76 ? -10.642 -1.264 6.571 1.00 97.06 76 ILE A CA 1
ATOM 602 C C . ILE A 1 76 ? -11.124 -1.502 5.137 1.00 97.06 76 ILE A C 1
ATOM 604 O O . ILE A 1 76 ? -12.306 -1.313 4.851 1.00 97.06 76 ILE A O 1
ATOM 608 N N . THR A 1 77 ? -10.226 -1.939 4.249 1.00 97.12 77 THR A N 1
ATOM 609 C CA . THR A 1 77 ? -10.551 -2.174 2.837 1.00 97.12 77 THR A CA 1
ATOM 610 C C . THR A 1 77 ? -11.532 -3.330 2.689 1.00 97.12 77 THR A C 1
ATOM 612 O O . THR A 1 77 ? -12.542 -3.156 2.019 1.00 97.12 77 THR A O 1
ATOM 615 N N . ARG A 1 78 ? -11.320 -4.466 3.371 1.00 95.75 78 ARG A N 1
ATOM 616 C CA . ARG A 1 78 ? -12.242 -5.619 3.323 1.00 95.75 78 ARG A CA 1
ATOM 617 C C . ARG A 1 78 ? -13.652 -5.273 3.807 1.00 95.75 78 ARG A C 1
ATOM 619 O O . ARG A 1 78 ? -14.622 -5.716 3.206 1.00 95.75 78 ARG A O 1
ATOM 626 N N . ASN A 1 79 ? -13.783 -4.434 4.836 1.00 94.38 79 ASN A N 1
ATOM 627 C CA . ASN A 1 79 ? -15.095 -4.019 5.351 1.00 94.38 79 ASN A CA 1
ATOM 628 C C . ASN A 1 79 ? -15.908 -3.158 4.359 1.00 94.38 79 ASN A C 1
ATOM 630 O O . ASN A 1 79 ? -17.119 -3.020 4.527 1.00 94.38 79 ASN A O 1
ATOM 634 N N . GLN A 1 80 ? -15.265 -2.537 3.362 1.00 92.62 80 GLN A N 1
ATOM 635 C CA . GLN A 1 80 ? -15.896 -1.681 2.344 1.00 92.62 80 GLN A CA 1
ATOM 636 C C . GLN A 1 80 ? -15.249 -1.907 0.969 1.00 92.62 80 GLN A C 1
ATOM 638 O O . GLN A 1 80 ? -14.890 -0.956 0.268 1.00 92.62 80 GLN A O 1
ATOM 643 N N . GLN A 1 81 ? -15.074 -3.177 0.593 1.00 94.25 81 GLN A N 1
ATOM 644 C CA . GLN A 1 81 ? -14.250 -3.571 -0.553 1.00 94.25 81 GLN A CA 1
ATOM 645 C C . GLN A 1 81 ? -14.704 -2.908 -1.856 1.00 94.25 81 GLN A C 1
ATOM 647 O O . GLN A 1 81 ? -13.890 -2.315 -2.560 1.00 94.25 81 GLN A O 1
ATOM 652 N N . THR A 1 82 ? -16.010 -2.898 -2.120 1.00 93.75 82 THR A N 1
ATOM 653 C CA . THR A 1 82 ? -16.604 -2.291 -3.322 1.00 93.75 82 THR A CA 1
ATOM 654 C C . THR A 1 82 ? -16.327 -0.792 -3.453 1.00 93.75 82 THR A C 1
ATOM 656 O O . THR A 1 82 ? -16.200 -0.287 -4.564 1.00 93.75 82 THR A O 1
ATOM 659 N N . ALA A 1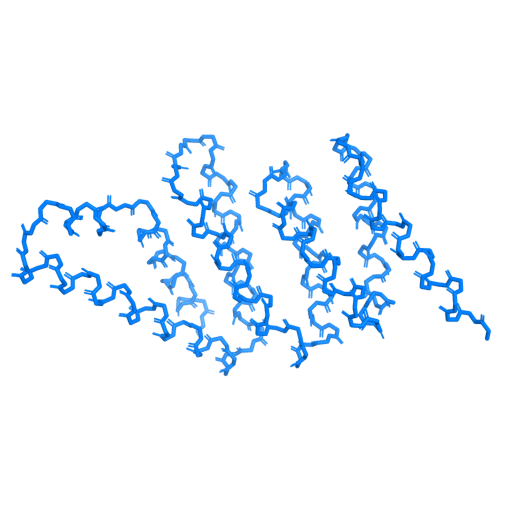 83 ? -16.207 -0.071 -2.335 1.00 94.75 83 ALA A N 1
ATOM 660 C CA . ALA A 1 83 ? -16.006 1.376 -2.327 1.00 94.75 83 ALA A CA 1
ATOM 661 C C . ALA A 1 83 ? -14.527 1.792 -2.248 1.00 94.75 83 ALA A C 1
ATOM 663 O O . ALA A 1 83 ? -14.177 2.893 -2.682 1.00 94.75 83 ALA A O 1
ATOM 664 N N . LEU A 1 84 ? -13.668 0.959 -1.647 1.00 96.31 84 LEU A N 1
ATOM 665 C CA . LEU A 1 84 ? -12.298 1.341 -1.291 1.00 96.31 84 LEU A CA 1
ATOM 666 C C . LEU A 1 84 ? -11.216 0.602 -2.079 1.00 96.31 84 LEU A C 1
ATOM 668 O O . LEU A 1 84 ? -10.141 1.173 -2.249 1.00 96.31 84 LEU A O 1
ATOM 672 N N . LEU A 1 85 ? -11.466 -0.620 -2.565 1.00 97.25 85 LEU A N 1
ATOM 673 C CA . LEU A 1 85 ? -10.407 -1.475 -3.110 1.00 97.25 85 LEU A CA 1
ATOM 674 C C . LEU A 1 85 ? -9.672 -0.824 -4.286 1.00 97.25 85 LEU A C 1
ATOM 676 O O . LEU A 1 85 ? -8.452 -0.715 -4.243 1.00 97.25 85 LEU A O 1
ATOM 680 N N . ASP A 1 86 ? -10.399 -0.316 -5.283 1.00 97.25 86 ASP A N 1
ATOM 681 C CA . ASP A 1 86 ? -9.806 0.333 -6.462 1.00 97.25 86 ASP A CA 1
ATOM 682 C C . ASP A 1 86 ? -8.861 1.493 -6.085 1.00 97.25 86 ASP A C 1
ATOM 684 O O . ASP A 1 86 ? -7.714 1.567 -6.537 1.00 97.25 86 ASP A O 1
ATOM 688 N N . LEU A 1 87 ? -9.317 2.359 -5.173 1.00 97.12 87 LEU A N 1
ATOM 689 C CA . LEU A 1 87 ? -8.544 3.491 -4.665 1.00 97.12 87 LEU A CA 1
ATOM 690 C C . LEU A 1 87 ? -7.286 3.025 -3.922 1.00 97.12 87 LEU A C 1
ATOM 692 O O . LEU A 1 87 ? -6.213 3.608 -4.095 1.00 97.12 87 LEU A O 1
ATOM 696 N N . VAL A 1 88 ? -7.429 2.007 -3.070 1.00 98.19 88 VAL A N 1
ATOM 697 C CA . VAL A 1 88 ? -6.347 1.491 -2.226 1.00 98.19 88 VAL A CA 1
ATOM 698 C C . VAL A 1 88 ? -5.286 0.794 -3.069 1.00 98.19 88 VAL A C 1
ATOM 700 O O . VAL A 1 88 ? -4.111 1.112 -2.899 1.00 98.19 88 VAL A O 1
ATOM 703 N N . LEU A 1 89 ? -5.673 -0.067 -4.017 1.00 98.38 89 LEU A N 1
ATOM 704 C CA . LEU A 1 89 ? -4.740 -0.753 -4.920 1.00 98.38 89 LEU A CA 1
ATOM 705 C C . LEU A 1 89 ? -3.886 0.246 -5.699 1.00 98.38 89 LEU A C 1
ATOM 707 O O . LEU A 1 89 ? -2.655 0.169 -5.677 1.00 98.38 89 LEU A O 1
ATOM 711 N N . LYS A 1 90 ? -4.530 1.252 -6.301 1.00 98.25 90 LYS A N 1
ATOM 712 C CA 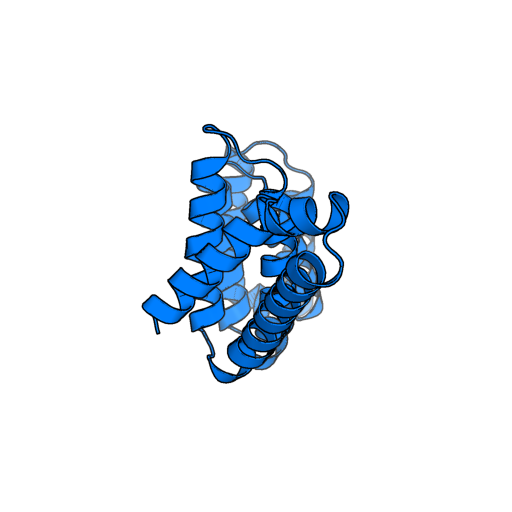. LYS A 1 90 ? -3.831 2.326 -7.011 1.00 98.25 90 LYS A CA 1
ATOM 713 C C . LYS A 1 90 ? -2.871 3.082 -6.091 1.00 98.25 90 LYS A C 1
ATOM 715 O O . LYS A 1 90 ? -1.716 3.305 -6.448 1.00 98.25 90 LYS A O 1
ATOM 720 N N . ALA A 1 91 ? -3.330 3.494 -4.909 1.00 98.38 91 ALA A N 1
ATOM 721 C CA . ALA A 1 91 ? -2.518 4.279 -3.983 1.00 98.38 91 ALA A CA 1
ATOM 722 C C . ALA A 1 91 ? -1.315 3.485 -3.443 1.00 98.38 91 ALA A C 1
ATOM 724 O O . ALA A 1 91 ? -0.200 4.016 -3.390 1.00 98.38 91 ALA A O 1
ATOM 725 N N . MET A 1 92 ? -1.518 2.217 -3.078 1.00 98.56 92 MET A N 1
ATOM 726 C CA . MET A 1 92 ? -0.455 1.345 -2.584 1.00 98.56 92 MET A CA 1
ATOM 727 C C . MET A 1 92 ? 0.570 1.038 -3.674 1.00 98.56 92 MET A C 1
ATOM 729 O O . MET A 1 92 ? 1.762 1.182 -3.415 1.00 98.56 92 MET A O 1
ATOM 733 N N . TYR A 1 93 ? 0.139 0.723 -4.901 1.00 98.25 93 TYR A N 1
ATOM 734 C CA . TYR A 1 93 ? 1.058 0.490 -6.020 1.00 98.25 93 TYR A CA 1
ATOM 735 C C . TYR A 1 93 ? 1.906 1.726 -6.344 1.00 98.25 93 TYR A C 1
ATOM 737 O O . TYR A 1 93 ? 3.131 1.640 -6.406 1.00 98.25 93 TYR A O 1
ATOM 745 N N . MET A 1 94 ? 1.292 2.909 -6.461 1.00 97.88 94 MET A N 1
ATOM 746 C CA . MET A 1 94 ? 2.043 4.148 -6.717 1.00 97.88 94 MET A CA 1
ATOM 747 C C . MET A 1 94 ? 3.057 4.445 -5.603 1.00 97.88 94 MET A C 1
ATOM 749 O O . MET A 1 94 ? 4.166 4.916 -5.864 1.00 97.88 94 MET A O 1
ATOM 753 N N . THR A 1 95 ? 2.694 4.140 -4.356 1.00 98.12 95 THR A N 1
ATOM 754 C CA . THR A 1 95 ? 3.588 4.289 -3.202 1.00 98.12 95 THR A CA 1
ATOM 755 C C . THR A 1 95 ? 4.723 3.264 -3.237 1.00 98.12 95 THR A C 1
ATOM 757 O O . THR A 1 95 ? 5.869 3.617 -2.954 1.00 98.12 95 THR A O 1
ATOM 760 N N . TYR A 1 96 ? 4.438 2.025 -3.638 1.00 98.06 96 TYR A N 1
ATOM 761 C CA . TYR A 1 96 ? 5.427 0.968 -3.825 1.00 98.06 96 TYR A CA 1
ATOM 762 C C . TYR A 1 96 ? 6.473 1.341 -4.870 1.00 98.06 96 TYR A C 1
ATOM 764 O O . TYR A 1 96 ? 7.664 1.386 -4.559 1.00 98.06 96 TYR A O 1
ATOM 772 N N . VAL A 1 97 ? 6.028 1.723 -6.067 1.00 96.94 97 VAL A N 1
ATOM 773 C CA . VAL A 1 97 ? 6.913 2.140 -7.161 1.00 96.94 97 VAL A CA 1
ATOM 774 C C . VAL A 1 97 ? 7.780 3.327 -6.740 1.00 96.94 97 VAL A C 1
ATOM 776 O O . VAL A 1 97 ? 8.977 3.346 -7.027 1.00 96.94 97 VAL A O 1
ATOM 779 N N . LYS A 1 98 ? 7.225 4.302 -6.007 1.00 95.88 98 LYS A N 1
ATOM 780 C CA . LYS A 1 98 ? 7.995 5.440 -5.478 1.00 95.88 98 LYS A CA 1
ATOM 781 C C . LYS A 1 98 ? 9.097 5.001 -4.505 1.00 95.88 98 LYS A C 1
ATOM 783 O O . LYS A 1 98 ? 10.206 5.524 -4.586 1.00 95.88 98 LYS A O 1
ATOM 788 N N . ASN A 1 99 ? 8.809 4.056 -3.608 1.00 95.00 99 ASN A N 1
ATOM 789 C CA . ASN A 1 99 ? 9.782 3.555 -2.629 1.00 95.00 99 ASN A CA 1
ATOM 790 C C . ASN A 1 99 ? 10.857 2.662 -3.263 1.00 95.00 99 ASN A C 1
ATOM 792 O O . ASN A 1 99 ? 11.981 2.629 -2.780 1.00 95.00 99 ASN A O 1
ATOM 796 N N . CYS A 1 100 ? 10.561 2.020 -4.393 1.00 94.94 100 CYS A N 1
ATOM 797 C CA . CYS A 1 100 ? 11.528 1.210 -5.134 1.00 94.94 100 CYS A CA 1
ATOM 798 C C . CYS A 1 100 ? 12.529 2.034 -5.962 1.00 94.94 100 CYS A C 1
ATOM 800 O O . CYS A 1 100 ? 13.298 1.454 -6.720 1.00 94.94 100 CYS A O 1
ATOM 802 N N . LYS A 1 101 ? 12.529 3.374 -5.876 1.00 91.88 101 LYS A N 1
ATOM 803 C CA . LYS A 1 101 ? 13.470 4.212 -6.641 1.00 91.88 101 LYS A CA 1
ATOM 804 C C . LYS A 1 101 ? 14.930 3.945 -6.257 1.00 91.88 101 LYS A C 1
ATOM 806 O O . LYS A 1 101 ? 15.793 3.961 -7.130 1.00 91.88 101 LYS A O 1
ATOM 811 N N . PHE A 1 102 ? 15.188 3.685 -4.976 1.00 89.62 102 PHE A N 1
ATOM 812 C CA . PHE A 1 102 ? 16.520 3.407 -4.446 1.00 89.62 102 PHE A CA 1
ATOM 813 C C . PHE A 1 102 ? 16.482 2.135 -3.599 1.00 89.62 102 PHE A C 1
ATOM 815 O O . PHE A 1 102 ? 15.751 2.061 -2.611 1.00 89.62 102 PHE A O 1
ATOM 822 N N . VAL A 1 103 ? 17.270 1.136 -3.993 1.00 91.50 103 VAL A N 1
ATOM 823 C CA . VAL A 1 103 ? 17.345 -0.166 -3.321 1.00 91.50 103 VAL A CA 1
ATOM 824 C C . VAL A 1 103 ? 18.730 -0.330 -2.710 1.00 91.50 103 VAL A C 1
ATOM 826 O O . VAL A 1 103 ? 19.736 -0.147 -3.392 1.00 91.50 103 VAL A O 1
ATOM 829 N N . SER A 1 104 ? 18.772 -0.675 -1.428 1.00 92.81 104 SER A N 1
ATOM 830 C CA . SER A 1 104 ? 19.981 -0.985 -0.666 1.00 92.81 104 SER A CA 1
ATOM 831 C C . SER A 1 104 ? 19.725 -2.212 0.220 1.00 92.81 104 SER A C 1
ATOM 833 O O . SER A 1 104 ? 18.564 -2.560 0.455 1.00 92.81 104 SER A O 1
ATOM 835 N N . PRO A 1 105 ? 20.770 -2.854 0.777 1.00 93.69 105 PRO A N 1
ATOM 836 C CA . PRO A 1 105 ? 20.590 -3.946 1.737 1.00 93.69 105 PRO A CA 1
ATOM 837 C C . PRO A 1 105 ? 19.700 -3.572 2.932 1.00 93.69 105 PRO A C 1
ATOM 839 O O . PRO A 1 105 ? 18.947 -4.408 3.418 1.00 93.69 105 PRO A O 1
ATOM 842 N N . SER A 1 106 ? 19.732 -2.306 3.365 1.00 92.31 106 SER A N 1
ATOM 843 C CA . SER A 1 106 ? 18.888 -1.799 4.451 1.00 92.31 106 SER A CA 1
ATOM 844 C C . SER A 1 106 ? 17.425 -1.580 4.051 1.00 92.31 106 SER A C 1
ATOM 846 O O . SER A 1 106 ? 16.538 -1.817 4.865 1.00 92.31 106 SER A O 1
ATOM 848 N N . THR A 1 107 ? 17.130 -1.160 2.813 1.00 93.06 107 THR A N 1
ATOM 849 C CA . THR A 1 107 ? 15.739 -0.948 2.359 1.00 93.06 107 THR A CA 1
ATOM 850 C C . THR A 1 107 ? 15.086 -2.214 1.807 1.00 93.06 107 THR A C 1
ATOM 852 O O . THR A 1 107 ? 13.857 -2.300 1.745 1.00 93.06 107 THR A O 1
ATOM 855 N N . TRP A 1 108 ? 15.889 -3.216 1.439 1.00 93.69 108 TRP A N 1
ATOM 856 C CA . TRP A 1 108 ? 15.429 -4.455 0.817 1.00 93.69 108 TRP A CA 1
ATOM 857 C C . TRP A 1 108 ? 14.361 -5.216 1.622 1.00 93.69 108 TRP A C 1
ATOM 859 O O . TRP A 1 108 ? 13.337 -5.567 1.024 1.00 93.69 108 TRP A O 1
ATOM 869 N N . PRO A 1 109 ? 14.495 -5.426 2.951 1.00 95.69 109 PRO A N 1
ATOM 870 C CA . PRO A 1 109 ? 13.460 -6.106 3.733 1.00 95.69 109 PRO A CA 1
ATOM 871 C C . PRO A 1 109 ? 12.110 -5.379 3.676 1.00 95.69 109 PRO A C 1
ATOM 873 O O . PRO A 1 109 ? 11.073 -6.006 3.450 1.00 95.69 109 PRO A O 1
ATOM 876 N N . GLY A 1 110 ? 12.125 -4.046 3.787 1.00 95.75 110 GLY A N 1
ATOM 877 C CA . GLY A 1 110 ? 10.924 -3.215 3.702 1.00 95.75 110 GLY A CA 1
ATOM 878 C C . GLY A 1 110 ? 10.258 -3.272 2.324 1.00 95.75 110 GLY A C 1
ATOM 879 O O . GLY A 1 110 ? 9.036 -3.394 2.237 1.00 95.75 110 GLY A O 1
ATOM 880 N N . ILE A 1 111 ? 11.049 -3.253 1.246 1.00 96.81 111 ILE A N 1
ATOM 881 C CA . ILE A 1 111 ? 10.544 -3.390 -0.131 1.00 96.81 111 ILE A CA 1
ATOM 882 C C . ILE A 1 111 ? 9.924 -4.774 -0.352 1.00 96.81 111 ILE A C 1
ATOM 884 O O . ILE A 1 111 ? 8.844 -4.873 -0.935 1.00 96.81 111 ILE A O 1
ATOM 888 N N . ASN A 1 112 ? 10.561 -5.839 0.141 1.00 96.75 112 ASN A N 1
ATOM 889 C CA . ASN A 1 112 ? 10.033 -7.199 0.034 1.00 96.75 112 ASN A CA 1
ATOM 890 C C . ASN A 1 112 ? 8.720 -7.362 0.818 1.00 96.75 112 ASN A C 1
ATOM 892 O O . ASN A 1 112 ? 7.763 -7.943 0.306 1.00 96.75 112 ASN A O 1
ATOM 896 N N . PHE A 1 113 ? 8.636 -6.793 2.025 1.00 97.94 113 PHE A N 1
ATOM 897 C CA . PHE A 1 113 ? 7.387 -6.748 2.785 1.00 97.94 113 PHE A CA 1
ATOM 898 C C . PHE A 1 113 ? 6.282 -6.013 2.014 1.00 97.94 113 PHE A C 1
ATOM 900 O O . PHE A 1 113 ? 5.163 -6.518 1.894 1.00 97.94 113 PHE A O 1
ATOM 907 N N . MET A 1 114 ? 6.592 -4.845 1.441 1.00 98.00 114 MET A N 1
ATOM 908 C CA . MET A 1 114 ? 5.635 -4.096 0.625 1.00 98.00 114 MET A CA 1
ATOM 909 C C . MET A 1 114 ? 5.183 -4.896 -0.601 1.00 98.00 114 MET A C 1
ATOM 911 O O . MET A 1 114 ? 3.997 -4.900 -0.904 1.00 98.00 114 MET A O 1
ATOM 915 N N . ARG A 1 115 ? 6.089 -5.615 -1.273 1.00 97.88 115 ARG A N 1
ATOM 916 C CA . ARG A 1 115 ? 5.737 -6.474 -2.413 1.00 97.88 115 ARG A CA 1
ATOM 917 C C . ARG A 1 115 ? 4.751 -7.567 -2.001 1.00 97.88 115 ARG A C 1
ATOM 919 O O . ARG A 1 115 ? 3.672 -7.649 -2.574 1.00 97.88 115 ARG A O 1
ATOM 926 N N . ARG A 1 116 ? 5.077 -8.343 -0.963 1.00 97.81 116 ARG A N 1
ATOM 927 C CA . ARG A 1 116 ? 4.232 -9.450 -0.474 1.00 97.81 116 ARG A CA 1
ATOM 928 C C . ARG A 1 116 ? 2.854 -8.976 -0.008 1.00 97.81 116 ARG A C 1
ATOM 930 O O . ARG A 1 116 ? 1.841 -9.535 -0.408 1.00 97.81 116 ARG A O 1
ATOM 937 N N . SER A 1 117 ? 2.814 -7.907 0.786 1.00 98.19 117 SER A N 1
ATOM 938 C CA . SER A 1 117 ? 1.547 -7.327 1.256 1.00 98.19 117 SER A CA 1
ATOM 939 C C . SER A 1 117 ? 0.712 -6.731 0.117 1.00 98.19 117 SER A C 1
ATOM 941 O O . SER A 1 117 ? -0.515 -6.779 0.153 1.00 98.19 117 SER A O 1
ATOM 943 N N . LEU A 1 118 ? 1.351 -6.202 -0.929 1.00 98.00 118 LEU A N 1
ATOM 944 C CA . LEU A 1 118 ? 0.651 -5.697 -2.105 1.00 98.00 118 LEU A CA 1
ATOM 945 C C . LEU A 1 118 ? 0.065 -6.831 -2.962 1.00 98.00 118 LEU A C 1
ATOM 947 O O . LEU A 1 118 ? -1.058 -6.685 -3.441 1.00 98.00 118 LEU A O 1
ATOM 951 N N . VAL A 1 119 ? 0.762 -7.967 -3.094 1.00 98.19 119 VAL A N 1
ATOM 952 C CA . VAL A 1 119 ? 0.212 -9.191 -3.714 1.00 98.19 119 VAL A CA 1
ATOM 953 C C . VAL A 1 119 ? -1.051 -9.648 -2.982 1.00 98.19 119 VAL A C 1
ATOM 955 O O . VAL A 1 119 ? -2.072 -9.895 -3.623 1.00 98.19 119 VAL A O 1
ATOM 958 N N . GLU A 1 120 ? -1.028 -9.675 -1.647 1.00 97.81 120 GLU A N 1
ATOM 959 C CA . GLU A 1 120 ? -2.203 -10.029 -0.839 1.00 97.81 120 GLU A CA 1
ATOM 960 C C . GLU A 1 120 ? -3.389 -9.085 -1.111 1.00 97.81 120 GLU A C 1
ATOM 962 O O . GLU A 1 120 ? -4.517 -9.540 -1.293 1.00 97.81 120 GLU A O 1
ATOM 967 N N . MET A 1 121 ? -3.141 -7.776 -1.235 1.00 98.19 121 MET A N 1
ATOM 968 C CA . M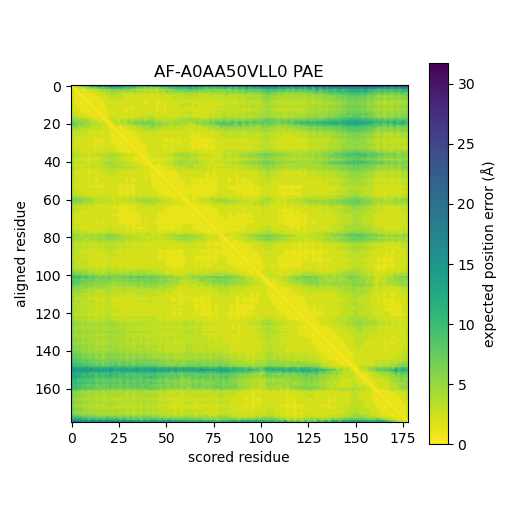ET A 1 121 ? -4.190 -6.806 -1.575 1.00 98.19 121 MET A CA 1
ATOM 969 C C . MET A 1 121 ? -4.764 -7.019 -2.977 1.00 98.19 121 MET A C 1
ATOM 971 O O . MET A 1 121 ? -5.983 -6.975 -3.144 1.00 98.19 121 MET A O 1
ATOM 975 N N . PHE A 1 122 ? -3.917 -7.256 -3.984 1.00 97.94 122 PHE A N 1
ATOM 976 C CA . PHE A 1 122 ? -4.378 -7.552 -5.346 1.00 97.94 122 PHE A CA 1
ATOM 977 C C . PHE A 1 122 ? -5.121 -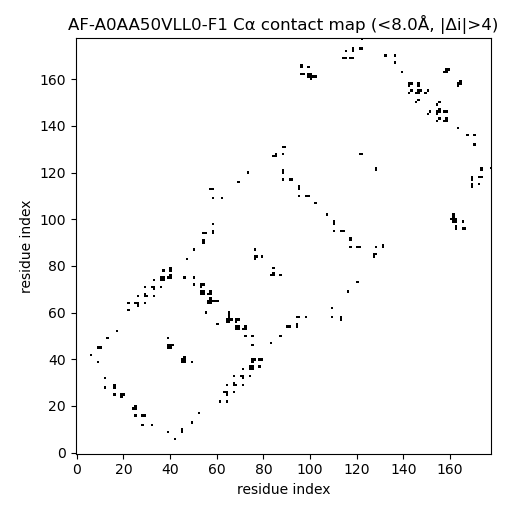8.897 -5.432 1.00 97.94 122 PHE A C 1
ATOM 979 O O . PHE A 1 122 ? -5.955 -9.081 -6.317 1.00 97.94 122 PHE A O 1
ATOM 986 N N . SER A 1 123 ? -4.906 -9.804 -4.482 1.00 96.38 123 SER A N 1
ATOM 987 C CA . SER A 1 123 ? -5.604 -11.094 -4.426 1.00 96.38 123 SER A CA 1
ATOM 988 C C . SER A 1 123 ? -7.024 -11.003 -3.842 1.00 96.38 123 SER A C 1
ATOM 990 O O . SER A 1 123 ? -7.761 -11.984 -3.878 1.00 96.38 123 SER A O 1
ATOM 992 N N . LEU A 1 124 ? -7.451 -9.840 -3.323 1.00 96.31 124 LEU A N 1
ATOM 993 C CA . LEU A 1 124 ? -8.786 -9.668 -2.726 1.00 96.31 124 LEU A CA 1
ATOM 994 C C . LEU A 1 124 ? -9.941 -9.729 -3.738 1.00 96.31 124 LEU A C 1
ATOM 996 O O . LEU A 1 124 ? -11.042 -10.147 -3.380 1.00 96.31 124 LEU A O 1
ATOM 1000 N N . ASP A 1 125 ? -9.719 -9.258 -4.966 1.00 96.75 125 ASP A N 1
ATOM 1001 C CA . ASP A 1 125 ? -10.696 -9.301 -6.059 1.00 96.75 125 ASP A CA 1
ATOM 1002 C C . ASP A 1 125 ? -9.976 -9.245 -7.408 1.00 96.75 125 ASP A C 1
ATOM 1004 O O . ASP A 1 125 ? -9.527 -8.184 -7.853 1.00 96.75 125 ASP A O 1
ATOM 1008 N N . LEU A 1 126 ? -9.892 -10.391 -8.081 1.00 95.12 126 LEU A N 1
ATOM 1009 C CA . LEU A 1 126 ? -9.185 -10.505 -9.353 1.00 95.12 126 LEU A CA 1
ATOM 1010 C C . LEU A 1 126 ? -9.814 -9.650 -10.463 1.00 95.12 126 LEU A C 1
ATOM 1012 O O . LEU A 1 126 ? -9.090 -9.177 -11.336 1.00 95.12 126 LEU A O 1
ATOM 1016 N N . ASN A 1 127 ? -11.122 -9.365 -10.419 1.00 95.56 127 ASN A N 1
ATOM 1017 C CA . ASN A 1 127 ? -11.784 -8.557 -11.449 1.00 95.56 127 ASN A CA 1
ATOM 1018 C C . ASN A 1 127 ? -11.375 -7.083 -11.369 1.00 95.56 127 ASN A C 1
ATOM 1020 O O . ASN A 1 127 ? -11.177 -6.425 -12.396 1.00 95.56 127 ASN A O 1
ATOM 1024 N N . VAL A 1 128 ? -11.261 -6.548 -10.148 1.00 96.38 128 VAL A N 1
ATOM 1025 C CA . VAL A 1 128 ? -10.769 -5.180 -9.925 1.00 96.38 128 VAL A CA 1
ATOM 1026 C C . VAL A 1 128 ? -9.272 -5.128 -10.212 1.00 96.38 128 VAL A C 1
ATOM 1028 O O . VAL A 1 128 ? -8.815 -4.272 -10.972 1.00 96.38 128 VAL A O 1
ATOM 1031 N N . SER A 1 129 ? -8.518 -6.076 -9.657 1.00 96.38 129 SER A N 1
ATOM 1032 C CA . SER A 1 129 ? -7.064 -6.144 -9.784 1.00 96.38 129 SER A CA 1
ATOM 1033 C C . SER A 1 129 ? -6.596 -6.269 -11.226 1.00 96.38 129 SER A C 1
ATOM 1035 O O . SER A 1 129 ? -5.675 -5.554 -11.618 1.00 96.38 129 SER A O 1
ATOM 1037 N N . TYR A 1 130 ? -7.269 -7.081 -12.046 1.00 96.25 130 TYR A N 1
ATOM 1038 C CA . TYR A 1 130 ? -6.924 -7.267 -13.456 1.00 96.25 130 TYR A CA 1
ATOM 1039 C C . TYR A 1 130 ? -6.825 -5.941 -14.220 1.00 96.25 130 TYR A C 1
ATOM 1041 O O . TYR A 1 130 ? -5.897 -5.747 -15.001 1.00 96.25 130 TYR A O 1
ATOM 1049 N N . ARG A 1 131 ? -7.722 -4.981 -13.952 1.00 96.38 131 ARG A N 1
ATOM 1050 C CA . ARG A 1 131 ? -7.713 -3.669 -14.629 1.00 96.38 131 ARG A CA 1
ATOM 1051 C C . ARG A 1 131 ? -6.438 -2.879 -14.333 1.00 96.38 131 ARG A C 1
ATOM 1053 O O . ARG A 1 131 ? -5.880 -2.257 -15.236 1.00 96.38 131 ARG A O 1
ATOM 1060 N N . HIS A 1 132 ? -5.971 -2.921 -13.085 1.00 96.44 132 HIS A N 1
ATOM 1061 C CA . HIS A 1 132 ? -4.725 -2.277 -12.659 1.00 96.44 132 HIS A CA 1
ATOM 1062 C C . HIS A 1 132 ? -3.513 -3.012 -13.227 1.00 96.44 132 HIS A C 1
ATOM 1064 O O . HIS A 1 132 ? -2.673 -2.397 -13.880 1.00 96.44 132 HIS A O 1
ATOM 1070 N N . VAL A 1 133 ? -3.455 -4.330 -13.027 1.00 95.88 133 VAL A N 1
ATOM 1071 C CA . VAL A 1 133 ? -2.352 -5.195 -13.469 1.00 95.88 133 VAL A CA 1
ATOM 1072 C C . VAL A 1 133 ? -2.141 -5.059 -14.977 1.00 95.88 133 VAL A C 1
ATOM 1074 O O . VAL A 1 133 ? -1.038 -4.743 -15.420 1.00 95.88 133 VAL A O 1
ATOM 1077 N N . PHE A 1 134 ? -3.207 -5.199 -15.770 1.00 96.06 134 PHE A N 1
ATOM 1078 C CA . PHE A 1 134 ? -3.152 -5.059 -17.224 1.00 96.06 134 PHE A CA 1
ATOM 1079 C C . PHE A 1 134 ? -2.626 -3.683 -17.646 1.00 96.06 134 PHE A C 1
ATOM 1081 O O . PHE A 1 134 ? -1.733 -3.586 -18.491 1.00 96.06 134 PHE A O 1
ATOM 1088 N N . LEU A 1 135 ? -3.146 -2.608 -17.041 1.00 96.56 135 LEU A N 1
ATOM 1089 C CA . LEU A 1 135 ? -2.713 -1.247 -17.345 1.00 96.56 135 LEU A CA 1
ATOM 1090 C C . LEU A 1 135 ? -1.212 -1.063 -17.085 1.00 96.56 135 LEU A C 1
ATOM 1092 O O . LEU A 1 135 ? -0.513 -0.510 -17.937 1.00 96.56 135 LEU A O 1
ATOM 1096 N N . TYR A 1 136 ? -0.724 -1.517 -15.930 1.00 96.69 136 TYR A N 1
ATOM 1097 C CA . TYR A 1 136 ? 0.665 -1.328 -15.521 1.00 96.69 136 TYR A CA 1
ATOM 1098 C C . TYR A 1 136 ? 1.637 -2.236 -16.281 1.00 96.69 136 TYR A C 1
ATOM 1100 O O . TYR A 1 136 ? 2.673 -1.750 -16.732 1.00 96.69 136 TYR A O 1
ATOM 1108 N N . ILE A 1 137 ? 1.295 -3.506 -16.527 1.00 96.06 137 ILE A N 1
ATOM 1109 C CA . ILE A 1 137 ? 2.101 -4.397 -17.380 1.00 96.06 137 ILE A CA 1
ATOM 1110 C C . ILE A 1 137 ? 2.200 -3.827 -18.796 1.00 96.06 137 ILE A C 1
ATOM 1112 O O . ILE A 1 137 ? 3.289 -3.770 -19.367 1.00 96.06 137 ILE A O 1
ATOM 1116 N N . ARG A 1 138 ? 1.092 -3.318 -19.352 1.00 96.75 138 ARG A N 1
ATOM 1117 C CA . ARG A 1 138 ? 1.107 -2.667 -20.668 1.00 96.75 138 ARG A CA 1
ATOM 1118 C C . ARG A 1 138 ? 2.044 -1.457 -20.696 1.00 96.75 138 ARG A C 1
ATOM 1120 O O . ARG A 1 138 ? 2.758 -1.271 -21.677 1.00 96.75 138 ARG A O 1
ATOM 1127 N N . GLN A 1 139 ? 2.074 -0.642 -19.639 1.00 95.00 139 GLN A N 1
ATOM 1128 C CA . GLN A 1 139 ? 3.011 0.485 -19.540 1.00 95.00 139 GLN A CA 1
ATOM 1129 C C . GLN A 1 139 ? 4.475 0.020 -19.523 1.00 95.00 139 GLN A C 1
ATOM 1131 O O . GLN A 1 139 ? 5.295 0.598 -20.235 1.00 95.00 139 GLN A O 1
ATOM 1136 N N . LEU A 1 140 ? 4.792 -1.047 -18.781 1.00 95.06 140 LEU A N 1
ATOM 1137 C CA . LEU A 1 140 ? 6.134 -1.645 -18.770 1.00 95.06 140 LEU A CA 1
ATOM 1138 C C . LEU A 1 140 ? 6.523 -2.189 -20.155 1.00 95.06 140 LEU A C 1
ATOM 1140 O O . LEU A 1 140 ? 7.640 -1.962 -20.618 1.00 95.06 140 LEU A O 1
ATOM 1144 N N . ALA A 1 141 ? 5.591 -2.833 -20.860 1.00 95.31 141 ALA A N 1
ATOM 1145 C CA . ALA A 1 141 ? 5.818 -3.331 -22.215 1.00 95.31 141 ALA A CA 1
ATOM 1146 C C . ALA A 1 141 ? 6.093 -2.197 -23.220 1.00 95.31 141 ALA A C 1
ATOM 1148 O O . ALA A 1 141 ? 6.993 -2.307 -24.054 1.00 95.31 141 ALA A O 1
ATOM 1149 N N . ILE A 1 142 ? 5.363 -1.078 -23.126 1.00 94.94 142 ILE A N 1
ATOM 1150 C CA . ILE A 1 142 ? 5.610 0.114 -23.956 1.00 94.94 142 ILE A CA 1
ATOM 1151 C C . ILE A 1 142 ? 6.994 0.704 -23.657 1.00 94.94 142 ILE A C 1
ATOM 1153 O O . ILE A 1 142 ? 7.722 1.057 -24.586 1.00 94.94 142 ILE A O 1
ATOM 1157 N N . LEU A 1 143 ? 7.375 0.781 -22.378 1.00 93.00 143 LEU A N 1
ATOM 1158 C CA . LEU A 1 143 ? 8.693 1.262 -21.966 1.00 93.00 143 LEU A CA 1
ATOM 1159 C C . LEU A 1 143 ? 9.815 0.407 -22.573 1.00 93.00 143 LEU A C 1
ATOM 1161 O O . LEU A 1 143 ? 10.748 0.944 -23.173 1.00 93.00 143 LEU A O 1
ATOM 1165 N N . LEU A 1 144 ? 9.675 -0.918 -22.496 1.00 93.75 144 LEU A N 1
ATOM 1166 C CA . LEU A 1 144 ? 10.607 -1.867 -23.098 1.00 93.75 144 LEU A CA 1
ATOM 1167 C C . LEU A 1 144 ? 10.681 -1.712 -24.623 1.00 93.75 144 LEU A C 1
ATOM 1169 O O . LEU A 1 144 ? 11.773 -1.607 -25.182 1.00 93.75 144 LEU A O 1
ATOM 1173 N N . ARG A 1 145 ? 9.531 -1.625 -25.306 1.00 95.00 145 ARG A N 1
ATOM 1174 C CA . ARG A 1 145 ? 9.482 -1.401 -26.759 1.00 95.00 145 ARG A CA 1
ATOM 1175 C C . ARG A 1 145 ? 10.239 -0.132 -27.151 1.00 95.00 145 ARG A C 1
ATOM 1177 O O . ARG A 1 145 ? 11.011 -0.154 -28.105 1.00 95.00 145 ARG A O 1
ATOM 1184 N N . ASN A 1 146 ? 10.045 0.963 -26.420 1.00 91.88 146 ASN A N 1
ATOM 1185 C CA . ASN A 1 146 ? 10.719 2.230 -26.706 1.00 91.88 146 ASN A CA 1
ATOM 1186 C C . ASN A 1 146 ? 12.240 2.138 -26.509 1.00 91.88 146 ASN A C 1
ATOM 1188 O O . ASN A 1 146 ? 12.990 2.733 -27.285 1.00 91.88 146 ASN A O 1
ATOM 1192 N N . ALA A 1 147 ? 12.704 1.368 -25.521 1.00 92.75 147 ALA A N 1
ATOM 1193 C CA . ALA A 1 147 ? 14.127 1.098 -25.324 1.00 92.75 147 ALA A CA 1
ATOM 1194 C C . ALA A 1 147 ? 14.744 0.307 -26.489 1.00 92.75 147 ALA A C 1
ATOM 1196 O O . ALA A 1 147 ? 15.864 0.611 -26.900 1.00 92.75 147 ALA A O 1
ATOM 1197 N N . ILE A 1 148 ? 14.002 -0.653 -27.052 1.00 93.81 148 ILE A N 1
ATOM 1198 C CA . ILE A 1 148 ? 14.454 -1.496 -28.170 1.00 93.81 148 ILE A CA 1
ATOM 1199 C C . ILE A 1 148 ? 14.435 -0.738 -29.505 1.00 93.81 148 ILE A C 1
ATOM 1201 O O . ILE A 1 148 ? 15.387 -0.843 -30.274 1.00 93.81 148 ILE A O 1
ATOM 1205 N N . VAL A 1 149 ? 13.368 0.019 -29.782 1.00 94.75 149 VAL A N 1
ATOM 1206 C CA . VAL A 1 149 ? 13.157 0.680 -31.083 1.00 94.75 149 VAL A CA 1
ATOM 1207 C C . VAL A 1 149 ? 13.977 1.961 -31.214 1.00 94.75 149 VAL A C 1
ATOM 1209 O O . VAL A 1 149 ? 14.637 2.168 -32.223 1.00 94.75 149 VAL A O 1
ATOM 1212 N N . VAL A 1 150 ? 13.933 2.836 -30.205 1.00 91.94 150 VAL A N 1
ATOM 1213 C CA . VAL A 1 150 ? 14.570 4.166 -30.277 1.00 91.94 150 VAL A CA 1
ATOM 1214 C C . VAL A 1 150 ? 16.039 4.106 -29.851 1.00 91.94 150 VAL A C 1
ATOM 1216 O O . VAL A 1 150 ? 16.833 4.948 -30.251 1.00 91.94 150 VAL A O 1
ATOM 1219 N N . GLN A 1 151 ? 16.399 3.130 -29.010 1.00 85.94 151 GLN A N 1
ATOM 1220 C CA . GLN A 1 151 ? 17.772 2.837 -28.577 1.00 85.94 151 GLN A CA 1
ATOM 1221 C C . GLN A 1 151 ? 18.551 3.981 -27.906 1.00 85.94 151 GLN A C 1
ATOM 1223 O O . GLN A 1 151 ? 19.755 3.855 -27.685 1.00 85.94 151 GLN A O 1
ATOM 1228 N N . LYS A 1 152 ? 17.883 5.062 -27.491 1.00 91.62 152 LYS A N 1
ATOM 1229 C CA . LYS A 1 152 ? 18.491 6.103 -26.653 1.00 91.62 152 LYS A CA 1
ATOM 1230 C C . LYS A 1 152 ? 18.897 5.543 -25.290 1.00 91.62 152 LYS A C 1
ATOM 1232 O O . LYS A 1 152 ? 18.173 4.738 -24.700 1.00 91.62 152 LYS A O 1
ATOM 1237 N N . ILE A 1 153 ? 20.021 6.034 -24.768 1.00 90.44 153 ILE A N 1
ATOM 1238 C CA . ILE A 1 153 ? 20.553 5.657 -23.449 1.00 90.44 153 ILE A CA 1
ATOM 1239 C C . ILE A 1 153 ? 19.499 5.876 -22.356 1.00 90.44 153 ILE A C 1
ATOM 1241 O O . ILE A 1 153 ? 19.266 4.979 -21.552 1.00 90.44 153 ILE A O 1
ATOM 1245 N N . GLU A 1 154 ? 18.795 7.008 -22.391 1.00 89.62 154 GLU A N 1
ATOM 1246 C CA . GLU A 1 154 ? 17.713 7.347 -21.453 1.00 89.62 154 GLU A CA 1
ATOM 1247 C C . GLU A 1 154 ? 16.597 6.290 -21.432 1.00 89.62 154 GLU A C 1
ATOM 1249 O O . GLU A 1 154 ? 16.145 5.869 -20.367 1.00 89.62 154 GLU A O 1
ATOM 1254 N N . ASN A 1 155 ? 16.195 5.788 -22.605 1.00 87.38 155 ASN A N 1
ATOM 1255 C CA . ASN A 1 155 ? 15.155 4.764 -22.706 1.00 87.38 155 ASN A CA 1
ATOM 1256 C C . ASN A 1 155 ? 15.638 3.416 -22.162 1.00 87.38 155 ASN A C 1
ATOM 1258 O O . ASN A 1 155 ? 14.870 2.703 -21.519 1.00 87.38 155 ASN A O 1
ATOM 1262 N N . ARG A 1 156 ? 16.912 3.067 -22.382 1.00 88.62 156 ARG A N 1
ATOM 1263 C CA . ARG A 1 156 ? 17.512 1.862 -21.786 1.00 88.62 156 ARG A CA 1
ATOM 1264 C C . ARG A 1 156 ? 17.562 1.992 -20.263 1.00 88.62 156 ARG A C 1
ATOM 1266 O O . ARG A 1 156 ? 17.114 1.089 -19.565 1.00 88.62 156 ARG A O 1
ATOM 1273 N N . GLN A 1 157 ? 18.018 3.130 -19.743 1.00 90.44 157 GLN A N 1
ATOM 1274 C CA . GLN A 1 157 ? 18.067 3.401 -18.301 1.00 90.44 157 GLN A CA 1
ATOM 1275 C C . GLN A 1 157 ? 16.685 3.355 -17.641 1.00 90.44 157 GLN A C 1
ATOM 1277 O O . GLN A 1 157 ? 16.567 2.907 -16.504 1.00 90.44 157 GLN A O 1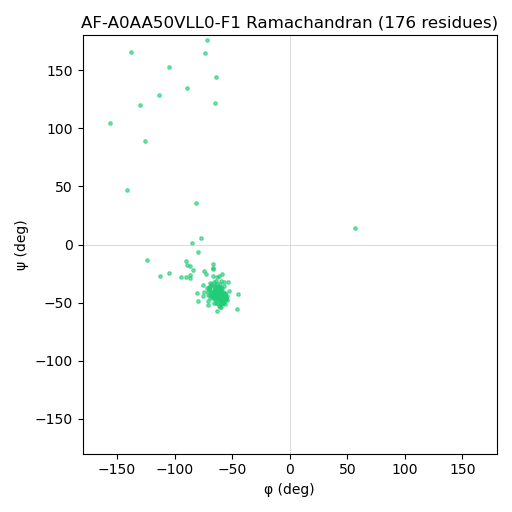
ATOM 1282 N N . ALA A 1 158 ? 15.631 3.763 -18.351 1.00 88.38 158 ALA A N 1
ATOM 1283 C CA . ALA A 1 158 ? 14.268 3.662 -17.845 1.00 88.38 158 ALA A CA 1
ATOM 1284 C C . ALA A 1 158 ? 13.816 2.205 -17.621 1.00 88.38 158 ALA A C 1
ATOM 1286 O O . ALA A 1 158 ? 13.051 1.951 -16.694 1.00 88.38 158 ALA A O 1
ATOM 1287 N N . VAL A 1 159 ? 14.303 1.248 -18.419 1.00 90.81 159 VAL A N 1
ATOM 1288 C CA . VAL A 1 159 ? 14.048 -0.192 -18.218 1.00 90.81 159 VAL A CA 1
ATOM 1289 C C . VAL A 1 159 ? 14.969 -0.770 -17.140 1.00 90.81 159 VAL A C 1
ATOM 1291 O O . VAL A 1 159 ? 14.515 -1.516 -16.275 1.00 90.81 159 VAL A O 1
ATOM 1294 N N . TYR A 1 160 ? 16.247 -0.379 -17.135 1.00 89.12 160 TYR A N 1
ATOM 1295 C CA . TYR A 1 160 ? 17.239 -0.782 -16.128 1.00 89.12 160 TYR A CA 1
ATOM 1296 C C . TYR A 1 160 ? 17.155 0.042 -14.833 1.00 89.12 160 TYR A C 1
ATOM 1298 O O . TYR A 1 160 ? 18.170 0.329 -14.200 1.00 89.12 160 TYR A O 1
ATOM 1306 N N . ASN A 1 161 ? 15.948 0.432 -14.422 1.00 93.06 161 ASN A N 1
ATOM 1307 C CA . ASN A 1 161 ? 15.728 1.085 -13.139 1.00 93.06 161 ASN A CA 1
ATOM 1308 C C . ASN A 1 161 ? 15.097 0.113 -12.130 1.00 93.06 161 ASN A C 1
ATOM 1310 O O . ASN A 1 161 ? 14.367 -0.821 -12.474 1.00 93.06 161 ASN A O 1
ATOM 1314 N N . TRP A 1 162 ? 15.354 0.357 -10.844 1.00 94.94 162 TRP A N 1
ATOM 1315 C CA . TRP A 1 162 ? 14.812 -0.478 -9.773 1.00 94.94 162 TRP A CA 1
ATOM 1316 C C . TRP A 1 162 ? 13.285 -0.480 -9.724 1.00 94.94 162 TRP A C 1
ATOM 1318 O O . TRP A 1 162 ? 12.695 -1.463 -9.290 1.00 94.94 162 TRP A O 1
ATOM 1328 N N . GLN A 1 163 ? 12.635 0.587 -10.186 1.00 95.38 163 GLN A N 1
ATOM 1329 C CA . GLN A 1 163 ? 11.178 0.698 -10.207 1.00 95.38 163 GLN A CA 1
ATOM 1330 C C . GLN A 1 163 ? 10.550 -0.295 -11.195 1.00 95.38 163 GLN A C 1
ATOM 1332 O O . GLN A 1 163 ? 9.589 -0.976 -10.847 1.00 95.38 163 GLN A O 1
ATOM 1337 N N . CYS A 1 164 ? 11.117 -0.416 -12.395 1.00 94.31 164 CYS A N 1
ATOM 1338 C CA . CYS A 1 164 ? 10.721 -1.348 -13.443 1.00 94.31 164 CYS A CA 1
ATOM 1339 C C . CYS A 1 164 ? 10.979 -2.783 -12.985 1.00 94.31 164 CYS A C 1
ATOM 1341 O O . CYS A 1 164 ? 10.057 -3.594 -12.986 1.00 94.31 164 CYS A O 1
ATOM 1343 N N . ILE A 1 165 ? 12.188 -3.068 -12.488 1.00 95.00 165 ILE A N 1
ATOM 1344 C CA . ILE A 1 165 ? 12.569 -4.399 -11.990 1.00 95.00 165 ILE A CA 1
ATOM 1345 C C . ILE A 1 165 ? 11.643 -4.851 -10.849 1.00 95.00 165 ILE A C 1
ATOM 1347 O O . ILE A 1 165 ? 11.073 -5.938 -10.903 1.00 95.00 165 ILE A O 1
ATOM 1351 N N . ASN A 1 166 ? 11.423 -4.010 -9.834 1.00 96.56 166 ASN A N 1
ATOM 1352 C CA . ASN A 1 166 ? 10.544 -4.352 -8.712 1.00 96.56 166 ASN A CA 1
ATOM 1353 C C . ASN A 1 166 ? 9.070 -4.473 -9.125 1.00 96.56 166 ASN A C 1
ATOM 1355 O O . ASN A 1 166 ? 8.364 -5.328 -8.596 1.00 96.56 166 ASN A O 1
ATOM 1359 N N . SER A 1 167 ? 8.608 -3.673 -10.091 1.00 96.88 167 SER A N 1
ATOM 1360 C CA . SER A 1 167 ? 7.253 -3.825 -10.637 1.00 96.88 167 SER A CA 1
ATOM 1361 C C . SER A 1 167 ? 7.092 -5.162 -11.362 1.00 96.88 167 SER A C 1
ATOM 1363 O O . SER A 1 167 ? 6.083 -5.830 -11.169 1.00 96.88 167 SER A O 1
ATOM 1365 N N . LEU A 1 168 ? 8.090 -5.599 -12.141 1.00 96.19 168 LEU A N 1
ATOM 1366 C CA . LEU A 1 168 ? 8.077 -6.922 -12.775 1.00 96.19 168 LEU A CA 1
ATOM 1367 C C . LEU A 1 168 ? 8.046 -8.049 -11.736 1.00 96.19 168 LEU A C 1
ATOM 1369 O O . LEU A 1 168 ? 7.235 -8.961 -11.869 1.00 96.19 168 LEU A O 1
ATOM 1373 N N . HIS A 1 169 ? 8.857 -7.960 -10.676 1.00 96.06 169 HIS A N 1
ATOM 1374 C CA . HIS A 1 169 ? 8.812 -8.927 -9.574 1.00 96.06 169 HIS A CA 1
ATOM 1375 C C . HIS A 1 169 ? 7.447 -8.969 -8.887 1.00 96.06 169 HIS A C 1
ATOM 1377 O O . HIS A 1 169 ? 6.940 -10.051 -8.626 1.00 96.06 169 HIS A O 1
ATOM 1383 N N . LEU A 1 170 ? 6.834 -7.812 -8.615 1.00 97.69 170 LEU A N 1
ATOM 1384 C CA . LEU A 1 170 ? 5.494 -7.752 -8.028 1.00 97.69 170 LEU A CA 1
ATOM 1385 C C . LEU A 1 170 ? 4.472 -8.507 -8.883 1.00 97.69 170 LEU A C 1
ATOM 1387 O O . LEU A 1 170 ? 3.687 -9.287 -8.351 1.00 97.69 170 LEU A O 1
ATOM 1391 N N . TRP A 1 171 ? 4.467 -8.268 -10.195 1.00 96.88 171 TRP A N 1
ATOM 1392 C CA . TRP A 1 171 ? 3.511 -8.918 -11.086 1.00 96.88 171 TRP A CA 1
ATOM 1393 C C . TRP A 1 171 ? 3.798 -10.410 -11.257 1.00 96.88 171 TRP A C 1
ATOM 1395 O O . TRP A 1 171 ? 2.855 -11.191 -11.299 1.00 96.88 171 TRP A O 1
ATOM 1405 N N . ALA A 1 172 ? 5.070 -10.817 -11.290 1.00 96.19 172 ALA A N 1
ATOM 1406 C CA . ALA A 1 172 ? 5.451 -12.227 -11.305 1.00 96.19 172 ALA A CA 1
ATOM 1407 C C . ALA A 1 172 ? 4.995 -12.955 -10.029 1.00 96.19 172 ALA A C 1
ATOM 1409 O O . ALA A 1 172 ? 4.403 -14.029 -10.126 1.00 96.19 172 ALA A O 1
ATOM 1410 N N . ASP A 1 173 ? 5.202 -12.350 -8.854 1.00 96.56 173 ASP A N 1
ATOM 1411 C CA . ASP A 1 173 ? 4.745 -12.898 -7.573 1.00 96.56 173 ASP A CA 1
ATOM 1412 C C . ASP A 1 173 ? 3.210 -13.005 -7.541 1.00 96.56 173 ASP A C 1
ATOM 1414 O O . ASP A 1 173 ? 2.680 -14.018 -7.096 1.00 96.56 173 ASP A O 1
ATOM 1418 N N . LEU A 1 174 ? 2.492 -11.994 -8.055 1.00 96.50 174 LEU A N 1
ATOM 1419 C CA . LEU A 1 174 ? 1.028 -12.019 -8.129 1.00 96.50 174 LEU A CA 1
ATOM 1420 C C . LEU A 1 174 ? 0.525 -13.148 -9.033 1.00 96.50 174 LEU A C 1
ATOM 1422 O O . LEU A 1 174 ? -0.320 -13.919 -8.601 1.00 96.50 174 LEU A O 1
ATOM 1426 N N . ILE A 1 175 ? 1.059 -13.260 -10.253 1.00 93.75 175 ILE A N 1
ATOM 1427 C CA . ILE A 1 175 ? 0.664 -14.301 -11.215 1.00 93.75 175 ILE A CA 1
ATOM 1428 C C . ILE A 1 175 ? 1.000 -15.697 -10.683 1.00 93.75 175 ILE A C 1
ATOM 1430 O O . ILE A 1 175 ? 0.267 -16.638 -10.943 1.00 93.75 175 ILE A O 1
ATOM 1434 N N . SER A 1 176 ? 2.093 -15.843 -9.933 1.00 93.69 176 SER A N 1
ATOM 1435 C CA . SER A 1 176 ? 2.473 -17.134 -9.344 1.00 93.69 176 SER A CA 1
ATOM 1436 C C . SER A 1 176 ? 1.595 -17.529 -8.152 1.00 93.69 176 SER A C 1
ATOM 1438 O O . SER A 1 176 ? 1.537 -18.704 -7.803 1.00 93.69 176 SER A O 1
ATOM 1440 N N . ALA A 1 177 ? 0.957 -16.557 -7.495 1.00 88.75 177 ALA A N 1
ATOM 1441 C CA . ALA A 1 177 ? 0.099 -16.776 -6.333 1.00 88.75 177 ALA A CA 1
ATOM 1442 C C . ALA A 1 177 ? -1.377 -17.026 -6.696 1.00 88.75 177 ALA A C 1
ATOM 1444 O O . ALA A 1 177 ? -2.138 -17.456 -5.828 1.00 88.75 177 ALA A O 1
ATOM 1445 N N . THR A 1 178 ? -1.776 -16.731 -7.937 1.00 76.44 178 THR A N 1
ATOM 1446 C CA . THR A 1 178 ? -3.148 -16.861 -8.462 1.00 76.44 178 THR A CA 1
ATOM 1447 C C . THR A 1 178 ? -3.267 -18.001 -9.454 1.00 76.44 178 THR A C 1
ATOM 1449 O O . THR A 1 178 ? -4.246 -18.765 -9.342 1.00 76.44 178 THR A O 1
#

Secondary structure (DSSP, 8-state):
--HHHHHHHHHHHHHHHHH---HHHHHHHHHHHHHTHHHHHT-HHHHHHHHHHHHHHHHHS-HHHHHHHHHHHHHHHHHTHHHHHHHHHHHHHHHHHHHTTS--TTTHHHHHHHHHHHHHHHTT-HHHHHHHHHHHHHHHHHHHHHHHHH--HHHHHHHSSHHHHHHHHHHHHHHHH-

pLDDT: mean 94.95, std 3.43, range [73.12, 98.69]

Foldseek 3Di:
DCLVVLVVVLVVLLVVCVPDDDPVVVLVSLVVLLVCLLVCLVDVVSLVSLLVSLLVQLLPPDPSSVVSSLSSNVSNCVSVVVVPLLVNLVSLLVSLLVSQQDDDPVCVVSSVSSLVSSLVSLVPDVVSSVVVLVVVVVVLVVLVVCCVVVVDPVSVVVCVGSSNVSNVVSSVVNVVVD